Protein AF-A0A343TKE3-F1 (afdb_monomer)

Mean predicted aligned error: 9.79 Å

Organism: NCBI:txid2055893

Foldseek 3Di:
DVLVVLLVVLLVLLCLLVVCVVPVVVNVVVCVVQNNVRSVVSNVVSLVSNVVSLVVVVVVQVVCVVVVVPCPVLADDPVLVVLVVQCLCVLVVNHDRDAAAVHHSVSSVLVVLLSVLSVLLSVLVVCQVPVVCLVPPVNCVVVVVLNLVSVLVNVVSVVSNVLSSLVSVLSVVVVQCCQQAVLAPNGHCCVPVVDDDQLSCCQRRVVNSCVVPVDRDPHDPHDHPDLVVSLVVVVVSVVVSVCVSVVVVCCVVVPPDCSVVSVVVPPDPQCCDDPNVVCVVVVVVVVVVCVVVVVVSVVSSSVCSVVCVNVD

Radius of gyration: 23.06 Å; Cα contacts (8 Å, |Δi|>4): 252; chains: 1; bounding box: 54×49×68 Å

InterPro domains:
  IPR011577 Cytochrome b561, bacterial/Ni-hydrogenase [PF01292] (3-182)
  IPR016174 Di-haem cytochrome, transmembrane [SSF81342] (3-212)
  IPR051542 Hydrogenase-associated cytochrome [PTHR30485] (3-200)

Structure (mmCIF, N/CA/C/O backbone):
data_AF-A0A343TKE3-F1
#
_entry.id   AF-A0A343TKE3-F1
#
loop_
_atom_site.group_PDB
_atom_site.id
_atom_site.type_symbol
_atom_site.label_atom_id
_atom_site.label_alt_id
_atom_site.label_comp_id
_atom_site.label_asym_id
_atom_site.label_entity_id
_atom_site.label_seq_id
_atom_site.pdbx_PDB_ins_code
_atom_site.Cartn_x
_atom_site.Cartn_y
_atom_site.Cartn_z
_atom_site.occupancy
_atom_site.B_iso_or_equiv
_atom_site.auth_seq_id
_atom_site.auth_comp_id
_atom_site.auth_asym_id
_atom_site.auth_atom_id
_atom_site.pdbx_PDB_model_num
ATOM 1 N N . MET A 1 1 ? 1.874 -13.845 12.713 1.00 81.12 1 MET A N 1
ATOM 2 C CA . MET A 1 1 ? 3.169 -13.212 13.025 1.00 81.12 1 MET A CA 1
ATOM 3 C C . MET A 1 1 ? 4.160 -13.326 11.866 1.00 81.12 1 MET A C 1
ATOM 5 O O . MET A 1 1 ? 4.284 -12.352 11.141 1.00 81.12 1 MET A O 1
ATOM 9 N N . TYR A 1 2 ? 4.828 -14.471 11.645 1.00 88.25 2 TYR A N 1
ATOM 10 C CA . TYR A 1 2 ? 5.984 -14.556 10.729 1.00 88.25 2 TYR A CA 1
ATOM 11 C C . TYR A 1 2 ? 5.702 -14.071 9.305 1.00 88.25 2 TYR A C 1
ATOM 13 O O . TYR A 1 2 ? 6.429 -13.231 8.796 1.00 88.25 2 TYR A O 1
ATOM 21 N N . VAL A 1 3 ? 4.591 -14.505 8.708 1.00 92.00 3 VAL A N 1
ATOM 22 C CA . VAL A 1 3 ? 4.209 -14.105 7.343 1.00 92.00 3 VAL A CA 1
ATOM 23 C C . VAL A 1 3 ? 3.979 -12.597 7.223 1.00 92.00 3 VAL A C 1
ATOM 25 O O . VAL A 1 3 ? 4.395 -11.979 6.249 1.00 92.00 3 VAL A O 1
ATOM 28 N N . HIS A 1 4 ? 3.361 -11.978 8.230 1.00 90.12 4 HIS A N 1
ATOM 29 C CA . HIS A 1 4 ? 3.180 -10.528 8.250 1.00 90.12 4 HIS A CA 1
ATOM 30 C C . HIS A 1 4 ? 4.516 -9.795 8.436 1.00 90.12 4 HIS A C 1
ATOM 32 O O . HIS A 1 4 ? 4.741 -8.764 7.807 1.00 90.12 4 HIS A O 1
ATOM 38 N N . ALA A 1 5 ? 5.412 -10.302 9.287 1.00 90.44 5 ALA A N 1
ATOM 39 C CA . ALA A 1 5 ? 6.742 -9.718 9.454 1.00 90.44 5 ALA A CA 1
ATOM 40 C C . ALA A 1 5 ? 7.549 -9.789 8.146 1.00 90.44 5 ALA A C 1
ATOM 42 O O . ALA A 1 5 ? 8.162 -8.799 7.755 1.00 90.44 5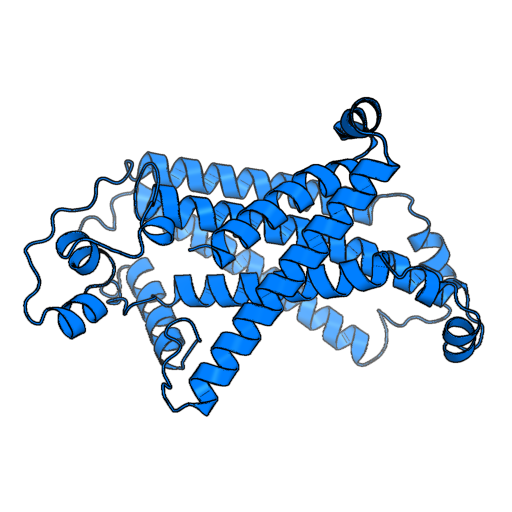 ALA A O 1
ATOM 43 N N . THR A 1 6 ? 7.472 -10.914 7.425 1.00 94.62 6 THR A N 1
ATOM 44 C CA . THR A 1 6 ? 8.034 -11.050 6.075 1.00 94.62 6 THR A CA 1
ATOM 45 C C . THR A 1 6 ? 7.422 -10.033 5.117 1.00 94.62 6 THR A C 1
ATOM 47 O O . THR A 1 6 ? 8.170 -9.361 4.419 1.00 94.62 6 THR A O 1
ATOM 50 N N . ALA A 1 7 ? 6.096 -9.850 5.130 1.00 94.69 7 ALA A N 1
ATOM 51 C CA . ALA A 1 7 ? 5.424 -8.839 4.310 1.00 94.69 7 ALA A CA 1
ATOM 52 C C . ALA A 1 7 ? 5.983 -7.432 4.570 1.00 94.69 7 ALA A C 1
ATOM 54 O O . ALA A 1 7 ? 6.391 -6.745 3.639 1.00 94.69 7 ALA A O 1
ATOM 55 N N . ALA A 1 8 ? 6.051 -7.027 5.841 1.00 93.44 8 ALA A N 1
ATOM 56 C CA . ALA A 1 8 ? 6.549 -5.714 6.240 1.00 93.44 8 ALA A CA 1
ATOM 57 C C . ALA A 1 8 ? 8.013 -5.501 5.823 1.00 93.44 8 ALA A C 1
ATOM 59 O O . ALA A 1 8 ? 8.360 -4.439 5.307 1.00 93.44 8 ALA A O 1
ATOM 60 N N . LEU A 1 9 ? 8.861 -6.521 5.991 1.00 96.12 9 LEU A N 1
ATOM 61 C CA . LEU A 1 9 ? 10.267 -6.457 5.598 1.00 96.12 9 LEU A CA 1
ATOM 62 C C . LEU A 1 9 ? 10.436 -6.389 4.073 1.00 96.12 9 LEU A C 1
ATOM 64 O O . LEU A 1 9 ? 11.226 -5.584 3.582 1.00 96.12 9 LEU A O 1
ATOM 68 N N . SER A 1 10 ? 9.669 -7.181 3.321 1.00 97.94 10 SER A N 1
ATOM 69 C CA . SER A 1 10 ? 9.638 -7.112 1.858 1.00 97.94 10 SER A CA 1
ATOM 70 C C . SER A 1 10 ? 9.217 -5.730 1.372 1.00 97.94 10 SER A C 1
ATOM 72 O O . SER A 1 10 ? 9.890 -5.160 0.521 1.00 97.94 10 SER A O 1
ATOM 74 N N . ILE A 1 11 ? 8.148 -5.162 1.939 1.00 96.94 11 ILE A N 1
ATOM 75 C CA . ILE A 1 11 ? 7.664 -3.817 1.603 1.00 96.94 11 ILE A CA 1
ATOM 76 C C . ILE A 1 11 ? 8.749 -2.771 1.875 1.00 96.94 11 ILE A C 1
ATOM 78 O O . ILE A 1 11 ? 9.026 -1.937 1.014 1.00 96.94 11 ILE A O 1
ATOM 82 N N . PHE A 1 12 ? 9.412 -2.840 3.032 1.00 96.94 12 PHE A N 1
ATOM 83 C CA . PHE A 1 12 ? 10.521 -1.945 3.356 1.00 96.94 12 PHE A CA 1
ATOM 84 C C . PHE A 1 12 ? 11.629 -2.001 2.295 1.00 96.94 12 PHE A C 1
ATOM 86 O O . PHE A 1 12 ? 12.019 -0.962 1.764 1.00 96.94 12 PHE A O 1
ATOM 93 N N . PHE A 1 13 ? 12.104 -3.199 1.939 1.00 97.88 13 PHE A N 1
ATOM 94 C CA . PHE A 1 13 ? 13.158 -3.342 0.934 1.00 97.88 13 PHE A CA 1
ATOM 95 C C . PHE A 1 13 ? 12.704 -2.941 -0.470 1.00 97.88 13 PHE A C 1
ATOM 97 O O . PHE A 1 13 ? 13.494 -2.347 -1.204 1.00 97.88 13 PHE A O 1
ATOM 104 N N . LEU A 1 14 ? 11.447 -3.198 -0.837 1.00 98.00 14 LEU A N 1
ATOM 105 C CA . LEU A 1 14 ? 10.871 -2.752 -2.106 1.00 98.00 14 LEU A CA 1
ATOM 106 C C . LEU A 1 14 ? 10.887 -1.229 -2.227 1.00 98.00 14 LEU A C 1
ATOM 108 O O . LEU A 1 14 ? 11.295 -0.728 -3.268 1.00 98.00 14 LEU A O 1
ATOM 112 N N . TYR A 1 15 ? 10.535 -0.482 -1.177 1.00 96.62 15 TYR A N 1
ATOM 113 C CA . TYR A 1 15 ? 10.638 0.982 -1.205 1.00 96.62 15 TYR A CA 1
ATOM 114 C C . TYR A 1 15 ? 12.080 1.477 -1.124 1.00 96.62 15 TYR A C 1
ATOM 116 O O . TYR A 1 15 ? 12.444 2.396 -1.860 1.00 96.62 15 TYR A O 1
ATOM 124 N N . LEU A 1 16 ? 12.915 0.849 -0.288 1.00 95.69 16 LEU A N 1
ATOM 125 C CA . LEU A 1 16 ? 14.332 1.195 -0.153 1.00 95.69 16 LEU A CA 1
ATOM 126 C C . LEU A 1 16 ? 15.078 1.085 -1.490 1.00 95.69 16 LEU A C 1
ATOM 128 O O . LEU A 1 16 ? 15.992 1.860 -1.750 1.00 95.69 16 LEU A O 1
ATOM 132 N N . THR A 1 17 ? 14.684 0.134 -2.335 1.00 96.69 17 THR A N 1
ATOM 133 C CA . THR A 1 17 ? 15.304 -0.109 -3.644 1.00 96.69 17 THR A CA 1
ATOM 134 C C . THR A 1 17 ? 14.534 0.532 -4.803 1.00 96.69 17 THR A C 1
ATOM 136 O O . THR A 1 17 ? 15.150 1.056 -5.725 1.00 96.69 17 THR A O 1
ATOM 139 N N . GLY A 1 18 ? 13.201 0.566 -4.753 1.00 94.62 18 GLY A N 1
ATOM 140 C CA . GLY A 1 18 ? 12.335 1.064 -5.826 1.00 94.62 18 GLY A CA 1
ATOM 141 C C . GLY A 1 18 ? 12.305 2.587 -5.956 1.00 94.62 18 GLY A C 1
ATOM 142 O O . GLY A 1 18 ? 12.283 3.105 -7.075 1.00 94.62 18 GLY A O 1
ATOM 143 N N . LEU A 1 19 ? 12.367 3.320 -4.835 1.00 92.06 19 LEU A N 1
ATOM 144 C CA . LEU A 1 19 ? 12.431 4.785 -4.871 1.00 92.06 19 LEU A CA 1
ATOM 145 C C . LEU A 1 19 ? 13.716 5.280 -5.566 1.00 92.06 19 LEU A C 1
ATOM 147 O O . LEU A 1 19 ? 13.591 6.116 -6.457 1.00 92.06 19 LEU A O 1
ATOM 151 N N . PRO A 1 20 ? 14.922 4.750 -5.275 1.00 92.50 20 PRO A N 1
ATOM 152 C CA . PRO A 1 20 ? 16.131 5.066 -6.043 1.00 92.50 20 PRO A CA 1
ATOM 153 C C . PRO A 1 20 ? 16.070 4.699 -7.520 1.00 92.50 20 PRO A C 1
ATOM 155 O O . PRO A 1 20 ? 16.586 5.446 -8.345 1.00 92.50 20 PRO A O 1
ATOM 158 N N . LEU A 1 21 ? 15.452 3.562 -7.865 1.00 91.19 21 LEU A N 1
ATOM 159 C CA . LEU A 1 21 ? 15.294 3.139 -9.262 1.00 91.19 21 LEU A CA 1
ATOM 160 C C . LEU A 1 21 ? 14.424 4.113 -10.064 1.00 91.19 21 LEU A C 1
ATOM 162 O O . LEU A 1 21 ? 14.688 4.327 -11.243 1.00 91.19 21 LEU A O 1
ATOM 166 N N . THR A 1 22 ? 13.424 4.717 -9.420 1.00 87.44 22 THR A N 1
ATOM 167 C CA . THR A 1 22 ? 12.521 5.689 -10.051 1.00 87.44 22 THR A CA 1
ATOM 168 C C . THR A 1 22 ? 13.096 7.106 -10.028 1.00 87.44 22 THR A C 1
ATOM 170 O O . THR A 1 22 ? 13.131 7.783 -11.050 1.00 87.44 22 THR A O 1
ATOM 173 N N . PHE A 1 23 ? 13.555 7.563 -8.863 1.00 87.50 23 PHE A N 1
ATOM 174 C CA . PHE A 1 23 ? 14.005 8.932 -8.605 1.00 87.50 23 PHE A CA 1
ATOM 175 C C . PHE A 1 23 ? 15.530 8.987 -8.490 1.00 87.50 23 PHE A C 1
ATOM 177 O O . PHE A 1 23 ? 16.084 9.498 -7.512 1.00 87.50 23 PHE A O 1
ATOM 184 N N . SER A 1 24 ? 16.219 8.418 -9.479 1.00 89.38 24 SER A N 1
ATOM 185 C CA . SER A 1 24 ? 17.678 8.249 -9.476 1.00 89.38 24 SER A CA 1
ATOM 186 C C . SER A 1 24 ? 18.440 9.571 -9.379 1.00 89.38 24 SER A C 1
ATOM 188 O O . SER A 1 24 ? 19.505 9.612 -8.769 1.00 89.38 24 SER A O 1
ATOM 190 N N . GLU A 1 25 ? 17.876 10.666 -9.887 1.00 87.94 25 GLU A N 1
ATOM 191 C CA . GLU A 1 25 ? 18.460 12.007 -9.768 1.00 87.94 25 GLU A CA 1
ATOM 192 C C . GLU A 1 25 ? 18.607 12.465 -8.309 1.00 87.94 25 GLU A C 1
ATOM 194 O O . GLU A 1 25 ? 19.562 13.157 -7.965 1.00 87.94 25 GLU A O 1
ATOM 199 N N . HIS A 1 26 ? 17.686 12.057 -7.431 1.00 89.19 26 HIS A N 1
ATOM 200 C CA . HIS A 1 26 ? 17.670 12.469 -6.023 1.00 89.19 26 HIS A CA 1
ATOM 201 C C . HIS A 1 26 ? 18.187 11.377 -5.081 1.00 89.19 26 HIS A C 1
ATOM 203 O O . HIS A 1 26 ? 18.793 11.664 -4.050 1.00 89.19 26 HIS A O 1
ATOM 209 N N . LEU A 1 27 ? 17.941 10.112 -5.422 1.00 91.38 27 LEU A N 1
ATOM 210 C CA . LEU A 1 27 ? 18.181 8.955 -4.558 1.00 91.38 27 LEU A CA 1
ATOM 211 C C . LEU A 1 27 ? 19.228 7.980 -5.123 1.00 91.38 27 LEU A C 1
ATOM 213 O O . LEU A 1 27 ? 19.533 6.968 -4.493 1.00 91.38 27 LEU A O 1
ATOM 217 N N . GLY A 1 28 ? 19.828 8.286 -6.276 1.00 89.69 28 GLY A N 1
ATOM 218 C CA . GLY A 1 28 ? 20.814 7.433 -6.947 1.00 89.69 28 GLY A CA 1
ATOM 219 C C . GLY A 1 28 ? 22.140 7.276 -6.203 1.00 89.69 28 GLY A C 1
ATOM 220 O O . GLY A 1 28 ? 22.925 6.393 -6.544 1.00 89.69 28 GLY A O 1
ATOM 221 N N . TRP A 1 29 ? 22.380 8.054 -5.142 1.00 91.69 29 TRP A N 1
ATOM 222 C CA . TRP A 1 29 ? 23.527 7.862 -4.245 1.00 91.69 29 TRP A CA 1
ATOM 223 C C . TRP A 1 29 ? 23.573 6.443 -3.652 1.00 91.69 29 TRP A C 1
ATOM 225 O O . TRP A 1 29 ? 24.656 5.913 -3.405 1.00 91.69 29 TRP A O 1
ATOM 235 N N . LEU A 1 30 ? 22.420 5.777 -3.506 1.00 90.12 30 LEU A N 1
ATOM 236 C CA . LEU A 1 30 ? 22.354 4.379 -3.073 1.00 90.12 30 LEU A CA 1
ATOM 237 C C . LEU A 1 30 ? 23.040 3.419 -4.055 1.00 90.12 30 LEU A C 1
ATOM 239 O O . LEU A 1 30 ? 23.603 2.412 -3.625 1.00 90.12 30 LEU A O 1
ATOM 243 N N . PHE A 1 31 ? 23.081 3.738 -5.353 1.00 94.69 31 PHE A N 1
ATOM 244 C CA . PHE A 1 31 ? 23.800 2.931 -6.341 1.00 94.69 31 PHE A CA 1
ATOM 245 C C . PHE A 1 31 ? 25.316 3.003 -6.163 1.00 94.69 31 PHE A C 1
ATOM 247 O O . PHE A 1 31 ? 25.994 2.028 -6.472 1.00 94.69 31 PHE A O 1
ATOM 254 N N . ALA A 1 32 ? 25.847 4.113 -5.644 1.00 92.88 32 ALA A N 1
ATOM 255 C CA . ALA A 1 32 ? 27.276 4.246 -5.366 1.00 92.88 32 ALA A CA 1
ATOM 256 C C . ALA A 1 32 ? 27.712 3.403 -4.155 1.00 92.88 32 ALA A C 1
ATOM 258 O O . ALA A 1 32 ? 28.845 2.934 -4.114 1.00 92.88 32 ALA A O 1
ATOM 259 N N . ILE A 1 33 ? 26.812 3.187 -3.189 1.00 94.19 33 ILE A N 1
ATOM 260 C CA . ILE A 1 33 ? 27.095 2.407 -1.974 1.00 94.19 33 ILE A CA 1
ATOM 261 C C . ILE A 1 33 ? 26.883 0.915 -2.216 1.00 94.19 33 ILE A C 1
ATOM 263 O O . ILE A 1 33 ? 27.724 0.097 -1.854 1.00 94.19 33 ILE A O 1
ATOM 267 N N . PHE A 1 34 ? 25.746 0.555 -2.811 1.00 94.06 34 PHE A N 1
ATOM 268 C CA . PHE A 1 34 ? 25.326 -0.840 -2.923 1.00 94.06 34 PHE A CA 1
ATOM 269 C C . PHE A 1 34 ? 25.578 -1.435 -4.308 1.00 94.06 34 PHE A C 1
ATOM 271 O O . PHE A 1 34 ? 25.629 -2.653 -4.430 1.00 94.06 34 PHE A O 1
ATOM 278 N N . GLY A 1 35 ? 25.773 -0.614 -5.342 1.00 95.06 35 GLY A N 1
ATOM 279 C CA . GLY A 1 35 ? 25.843 -1.045 -6.737 1.00 95.06 35 GLY A CA 1
ATOM 280 C C . GLY A 1 35 ? 24.453 -1.185 -7.361 1.00 95.06 35 GLY A C 1
ATOM 281 O O . GLY A 1 35 ? 23.569 -1.831 -6.800 1.00 95.06 35 GLY A O 1
ATOM 282 N N . TYR A 1 36 ? 24.258 -0.618 -8.557 1.00 93.81 36 TYR A N 1
ATOM 283 C CA . TYR A 1 36 ? 22.970 -0.653 -9.267 1.00 93.81 36 TYR A CA 1
ATOM 284 C C . TYR A 1 36 ? 22.411 -2.079 -9.414 1.00 93.81 36 TYR A C 1
ATOM 286 O O . TYR A 1 36 ? 21.255 -2.330 -9.082 1.00 93.81 36 TYR A O 1
ATOM 294 N N . GLY A 1 37 ? 23.251 -3.035 -9.834 1.00 93.81 37 GLY A N 1
ATOM 295 C CA . GLY A 1 37 ? 22.842 -4.433 -10.002 1.00 93.81 37 GLY A CA 1
ATOM 296 C C . GLY A 1 37 ? 22.352 -5.087 -8.707 1.00 93.81 37 GLY A C 1
ATOM 297 O O . GLY A 1 37 ? 21.358 -5.809 -8.730 1.00 93.81 37 GLY A O 1
ATOM 298 N N . ASN A 1 38 ? 22.982 -4.783 -7.568 1.00 94.88 38 ASN A N 1
ATOM 299 C CA . ASN A 1 38 ? 22.560 -5.309 -6.268 1.00 94.88 38 ASN A CA 1
ATOM 300 C C . ASN A 1 38 ? 21.246 -4.677 -5.798 1.00 94.88 38 ASN A C 1
ATOM 302 O O . ASN A 1 38 ? 20.416 -5.374 -5.224 1.00 94.88 38 ASN A O 1
ATOM 306 N N . VAL A 1 39 ? 21.030 -3.383 -6.066 1.00 95.31 39 VAL A N 1
ATOM 307 C CA . VAL A 1 39 ? 19.757 -2.709 -5.759 1.00 95.31 39 VAL A CA 1
ATOM 308 C C . VAL A 1 39 ? 18.612 -3.330 -6.558 1.00 95.31 39 VAL A C 1
ATOM 310 O O . VAL A 1 39 ? 17.576 -3.656 -5.981 1.00 95.31 39 VAL A O 1
ATOM 313 N N . VAL A 1 40 ? 18.813 -3.569 -7.859 1.00 94.81 40 VAL A N 1
ATOM 314 C CA . VAL A 1 40 ? 17.831 -4.260 -8.712 1.00 94.81 40 VAL A CA 1
ATOM 315 C C . VAL A 1 40 ? 17.577 -5.685 -8.217 1.00 94.81 40 VAL A C 1
ATOM 317 O O . VAL A 1 40 ? 16.426 -6.090 -8.066 1.00 94.81 40 VAL A O 1
ATOM 320 N N . LEU A 1 41 ? 18.636 -6.442 -7.921 1.00 94.56 41 LEU A N 1
ATOM 321 C CA . LEU A 1 41 ? 18.521 -7.812 -7.422 1.00 94.56 41 LEU A CA 1
ATOM 322 C C . LEU A 1 41 ? 17.752 -7.870 -6.094 1.00 94.56 41 LEU A C 1
ATOM 324 O O . LEU A 1 41 ? 16.865 -8.706 -5.934 1.00 94.56 41 LEU A O 1
ATOM 328 N N . LEU A 1 42 ? 18.048 -6.965 -5.160 1.00 96.88 42 LEU A N 1
ATOM 329 C CA . LEU A 1 42 ? 17.357 -6.892 -3.876 1.00 96.88 42 LEU A CA 1
ATOM 330 C C . LEU A 1 42 ? 15.880 -6.509 -4.043 1.00 96.88 42 LEU A C 1
ATOM 332 O O . LEU A 1 42 ? 15.034 -7.089 -3.363 1.00 96.88 42 LEU A O 1
ATOM 336 N N . HIS A 1 43 ? 15.558 -5.605 -4.976 1.00 96.75 43 HIS A N 1
ATOM 337 C CA . HIS A 1 43 ? 14.173 -5.270 -5.320 1.00 96.75 43 HIS A CA 1
ATOM 338 C C . HIS A 1 43 ? 13.402 -6.508 -5.799 1.00 96.75 43 HIS A C 1
ATOM 340 O O . HIS A 1 43 ? 12.308 -6.794 -5.314 1.00 96.75 43 HIS A O 1
ATOM 346 N N . ILE A 1 44 ? 14.009 -7.293 -6.696 1.00 96.06 44 ILE A N 1
ATOM 347 C CA . ILE A 1 44 ? 13.426 -8.533 -7.222 1.00 96.06 44 ILE A CA 1
ATOM 348 C C . ILE A 1 44 ? 13.232 -9.565 -6.107 1.00 96.06 44 ILE A C 1
ATOM 350 O O . ILE A 1 44 ? 12.143 -10.120 -5.982 1.00 96.06 44 ILE A O 1
ATOM 354 N N . ILE A 1 45 ? 14.247 -9.810 -5.268 1.00 96.81 45 ILE A N 1
ATOM 355 C CA . ILE A 1 45 ? 14.144 -10.764 -4.150 1.00 96.81 45 ILE A CA 1
ATOM 356 C C . ILE A 1 45 ? 13.018 -10.356 -3.194 1.00 96.81 45 ILE A C 1
ATOM 358 O O . ILE A 1 45 ? 12.199 -11.194 -2.810 1.00 96.81 45 ILE A O 1
ATOM 362 N N . ALA A 1 46 ? 12.943 -9.072 -2.834 1.00 98.12 46 ALA A N 1
ATOM 363 C CA . ALA A 1 46 ? 11.892 -8.554 -1.966 1.00 98.12 46 ALA A CA 1
ATOM 364 C C . ALA A 1 46 ? 10.498 -8.696 -2.605 1.00 98.12 46 ALA A C 1
ATOM 366 O O . ALA A 1 46 ? 9.551 -9.081 -1.915 1.00 98.12 46 ALA A O 1
ATOM 367 N N . GLY A 1 47 ? 10.389 -8.472 -3.919 1.00 97.56 47 GLY A N 1
ATOM 368 C CA . GLY A 1 47 ? 9.169 -8.672 -4.703 1.00 97.56 47 GLY A CA 1
ATOM 369 C C . GLY A 1 47 ? 8.719 -10.131 -4.744 1.00 97.56 47 GLY A C 1
ATOM 370 O O . GLY A 1 47 ? 7.562 -10.422 -4.449 1.00 97.56 47 GLY A O 1
ATOM 371 N N . VAL A 1 48 ? 9.633 -11.067 -5.011 1.00 97.06 48 VAL A N 1
ATOM 372 C CA . VAL A 1 48 ? 9.348 -12.512 -4.967 1.00 97.06 48 VAL A CA 1
ATOM 373 C C . VAL A 1 48 ? 8.872 -12.924 -3.575 1.00 97.06 48 VAL A C 1
ATOM 375 O O . VAL A 1 48 ? 7.863 -13.615 -3.452 1.00 97.06 48 VAL A O 1
ATOM 378 N N . ALA A 1 49 ? 9.543 -12.462 -2.518 1.00 97.69 49 ALA A N 1
ATOM 379 C CA . ALA A 1 49 ? 9.123 -12.738 -1.148 1.00 97.69 49 ALA A CA 1
ATOM 380 C C . ALA A 1 49 ? 7.711 -12.197 -0.850 1.00 97.69 49 ALA A C 1
ATOM 382 O O . ALA A 1 49 ? 6.907 -12.900 -0.236 1.00 97.69 49 ALA A O 1
ATOM 383 N N . LEU A 1 50 ? 7.371 -10.993 -1.329 1.00 97.06 50 LEU A N 1
ATOM 384 C CA . LEU A 1 50 ? 6.034 -10.414 -1.159 1.00 97.06 50 LEU A CA 1
ATOM 385 C C . LEU A 1 50 ? 4.958 -11.187 -1.939 1.00 97.06 50 LEU A C 1
ATOM 387 O O . LEU A 1 50 ? 3.868 -11.421 -1.416 1.00 97.06 50 LEU A O 1
ATOM 391 N N . ILE A 1 51 ? 5.273 -11.652 -3.150 1.00 96.25 51 ILE A N 1
ATOM 392 C CA . ILE A 1 51 ? 4.384 -12.513 -3.943 1.00 96.25 51 ILE A CA 1
ATOM 393 C C . ILE A 1 51 ? 4.126 -13.833 -3.208 1.00 96.25 51 ILE A C 1
ATOM 395 O O . ILE A 1 51 ? 2.976 -14.255 -3.092 1.00 96.25 51 ILE A O 1
ATOM 399 N N . LEU A 1 52 ? 5.163 -14.466 -2.650 1.00 95.88 52 LEU A N 1
ATOM 400 C CA . LEU A 1 52 ? 5.020 -15.702 -1.872 1.00 95.88 52 LEU A CA 1
ATOM 401 C C . LEU A 1 52 ? 4.166 -15.502 -0.612 1.00 95.88 52 LEU A C 1
ATOM 403 O O . LEU A 1 52 ? 3.367 -16.374 -0.269 1.00 95.88 52 LEU A O 1
ATOM 407 N N . VAL A 1 53 ? 4.274 -14.346 0.048 1.00 95.44 53 VAL A N 1
ATOM 408 C CA . VAL A 1 53 ? 3.368 -13.957 1.139 1.00 95.44 53 VAL A CA 1
ATOM 409 C C . VAL A 1 53 ? 1.917 -13.874 0.649 1.00 95.44 53 VAL A C 1
ATOM 411 O O . VAL A 1 53 ? 1.017 -14.400 1.307 1.00 95.44 53 VAL A O 1
ATOM 414 N N . GLY A 1 54 ? 1.676 -13.260 -0.512 1.00 91.69 54 GLY A N 1
ATOM 415 C CA . GLY A 1 54 ? 0.351 -13.213 -1.137 1.00 91.69 54 GLY A CA 1
ATOM 416 C C . GLY A 1 54 ? -0.207 -14.609 -1.428 1.00 91.69 54 GLY A C 1
ATOM 417 O O . GLY A 1 54 ? -1.333 -14.919 -1.035 1.00 91.69 54 GLY A O 1
ATOM 418 N N . VAL A 1 55 ? 0.603 -15.487 -2.028 1.00 92.19 55 VAL A N 1
ATOM 419 C CA . VAL A 1 55 ? 0.249 -16.894 -2.296 1.00 92.19 55 VAL A CA 1
ATOM 420 C C . VAL A 1 55 ? -0.085 -17.638 -1.005 1.00 92.19 55 VAL A C 1
ATOM 422 O O . VAL A 1 55 ? -1.071 -18.378 -0.969 1.00 92.19 55 VAL A O 1
ATOM 425 N N . TYR A 1 56 ? 0.686 -17.426 0.066 1.00 93.31 56 TYR A N 1
ATOM 426 C CA . TYR A 1 56 ? 0.390 -18.001 1.375 1.00 93.31 56 TYR A CA 1
ATOM 427 C C . TYR A 1 56 ? -0.993 -17.572 1.868 1.00 93.31 56 TYR A C 1
ATOM 429 O O . TYR A 1 56 ? -1.784 -18.430 2.256 1.00 93.31 56 TYR A O 1
ATOM 437 N N . TYR A 1 57 ? -1.309 -16.272 1.838 1.00 88.62 57 TYR A N 1
ATOM 438 C CA . TYR A 1 57 ? -2.606 -15.791 2.308 1.00 88.62 57 TYR A CA 1
ATOM 439 C C . TYR A 1 57 ? -3.743 -16.334 1.448 1.00 88.62 57 TYR A C 1
ATOM 441 O O . TYR A 1 57 ? -4.686 -16.885 2.002 1.00 88.62 57 TYR A O 1
ATOM 449 N N . VAL A 1 58 ? -3.641 -16.282 0.118 1.00 87.06 58 VAL A N 1
ATOM 450 C CA . VAL A 1 58 ? -4.663 -16.858 -0.774 1.00 87.06 58 VAL A CA 1
ATOM 451 C C . VAL A 1 58 ? -4.882 -18.341 -0.466 1.00 87.06 58 VAL A C 1
ATOM 453 O O . VAL A 1 58 ? -6.020 -18.766 -0.278 1.00 87.06 58 VAL A O 1
ATOM 456 N N . SER A 1 59 ? -3.807 -19.115 -0.314 1.00 88.25 59 SER A N 1
ATOM 457 C CA . SER A 1 59 ? -3.884 -20.540 0.029 1.00 88.25 59 SER A CA 1
ATOM 458 C C . SER A 1 59 ? -4.513 -20.770 1.405 1.00 88.25 59 SER A C 1
ATOM 460 O O . SER A 1 59 ? -5.370 -21.637 1.555 1.00 88.25 59 SER A O 1
ATOM 462 N N . TYR A 1 60 ? -4.139 -19.972 2.409 1.00 85.88 60 TYR A N 1
ATOM 463 C CA . TYR A 1 60 ? -4.712 -20.028 3.754 1.00 85.88 60 TYR A CA 1
ATOM 464 C C . TYR A 1 60 ? -6.223 -19.768 3.735 1.00 85.88 60 TYR A C 1
ATOM 466 O O . TYR A 1 60 ? -6.988 -20.501 4.365 1.00 85.88 60 TYR A O 1
ATOM 474 N N . LEU A 1 61 ? -6.662 -18.760 2.977 1.00 82.81 61 LEU A N 1
ATOM 475 C CA . LEU A 1 61 ? -8.076 -18.427 2.821 1.00 82.81 61 LEU A CA 1
ATOM 476 C C . LEU A 1 61 ? -8.836 -19.547 2.100 1.00 82.81 61 LEU A C 1
ATOM 478 O O . LEU A 1 61 ? -9.872 -19.990 2.594 1.00 82.81 61 LEU A O 1
ATOM 482 N N . LEU A 1 62 ? -8.301 -20.053 0.984 1.00 83.38 62 LEU A N 1
ATOM 483 C CA . LEU A 1 62 ? -8.905 -21.148 0.221 1.00 83.38 62 LEU A CA 1
ATOM 484 C C . LEU A 1 62 ? -9.057 -22.413 1.071 1.00 83.38 62 LEU A C 1
ATOM 486 O O . LEU A 1 62 ? -10.144 -22.978 1.138 1.00 83.38 62 LEU A O 1
ATOM 490 N N . LEU A 1 63 ? -8.007 -22.828 1.783 1.00 84.25 63 LEU A N 1
ATOM 491 C CA . LEU A 1 63 ? -8.061 -23.989 2.676 1.00 84.25 63 LEU A CA 1
ATOM 492 C C . LEU A 1 63 ? -9.034 -23.774 3.843 1.00 84.25 63 LEU A C 1
ATOM 494 O O . LEU A 1 63 ? -9.721 -24.710 4.255 1.00 84.25 63 LEU A O 1
ATOM 498 N N . GLY A 1 64 ? -9.135 -22.549 4.365 1.00 82.19 64 GLY A N 1
ATOM 499 C CA . GLY A 1 64 ? -10.119 -22.185 5.386 1.00 82.19 64 GLY A CA 1
ATOM 500 C C . GLY A 1 64 ? -11.561 -22.367 4.905 1.00 82.19 64 GLY A C 1
ATOM 501 O O . GLY A 1 64 ? -12.378 -22.941 5.626 1.00 82.19 64 GLY A O 1
ATOM 502 N N . VAL A 1 65 ? -11.856 -21.946 3.671 1.00 80.44 65 VAL A N 1
ATOM 503 C CA . VAL A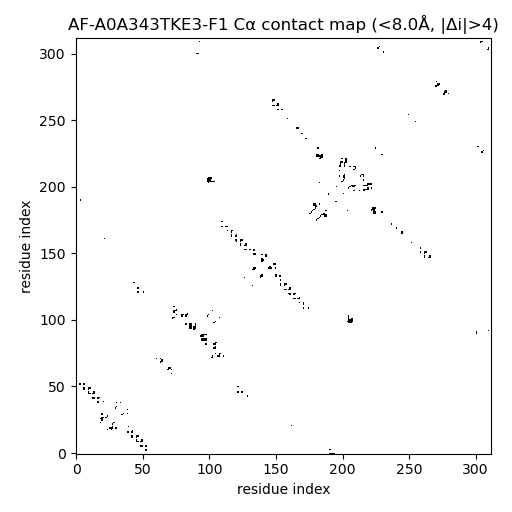 1 65 ? -13.167 -22.153 3.036 1.00 80.44 65 VAL A CA 1
ATOM 504 C C . VAL A 1 65 ? -13.419 -23.640 2.775 1.00 80.44 65 VAL A C 1
ATOM 506 O O . VAL A 1 65 ? -14.454 -24.160 3.186 1.00 80.44 65 VAL A O 1
ATOM 509 N N . LEU A 1 66 ? -12.465 -24.344 2.158 1.00 82.94 66 LEU A N 1
ATOM 510 C CA . LEU A 1 66 ? -12.596 -25.765 1.806 1.00 82.94 66 LEU A CA 1
ATOM 511 C C . LEU A 1 66 ? -12.755 -26.677 3.031 1.00 82.94 66 LEU A C 1
ATOM 513 O O . LEU A 1 66 ? -13.441 -27.690 2.959 1.00 82.94 66 LEU A O 1
ATOM 517 N N . SER A 1 67 ? -12.151 -26.318 4.165 1.00 82.69 67 SER A N 1
ATOM 518 C CA . SER A 1 67 ? -12.263 -27.073 5.421 1.00 82.69 67 SER A CA 1
ATOM 519 C C . SER A 1 67 ? -13.544 -26.789 6.215 1.00 82.69 67 SER A C 1
ATOM 521 O O . SER A 1 67 ? -13.693 -27.291 7.329 1.00 82.69 67 SER A O 1
ATOM 523 N N . GLY A 1 68 ? -14.462 -25.967 5.692 1.00 73.88 68 GLY A N 1
ATOM 524 C CA . GLY A 1 68 ? -15.716 -25.629 6.369 1.00 73.88 68 GLY A CA 1
ATOM 525 C C . GLY A 1 68 ? -15.540 -24.748 7.610 1.00 73.88 68 GLY A C 1
ATOM 526 O O . GLY A 1 68 ? -16.508 -24.489 8.319 1.00 73.88 68 GLY A O 1
ATOM 527 N N . ARG A 1 69 ? -14.335 -24.219 7.867 1.00 65.12 69 ARG A N 1
ATOM 528 C CA . ARG A 1 69 ? -14.054 -23.258 8.952 1.00 65.12 69 ARG A CA 1
ATOM 529 C C . ARG A 1 69 ? -14.492 -21.836 8.575 1.00 65.12 69 ARG A C 1
ATOM 531 O O . ARG A 1 69 ? -13.844 -20.859 8.945 1.00 65.12 69 ARG A O 1
ATOM 538 N N . ALA A 1 70 ? -15.563 -21.736 7.787 1.00 51.97 70 ALA A N 1
ATOM 539 C CA . ALA A 1 70 ? -15.982 -20.543 7.076 1.00 51.97 70 ALA A CA 1
ATOM 540 C C . ALA A 1 70 ? -16.253 -19.384 8.042 1.00 51.97 70 ALA A C 1
ATOM 542 O O . ALA A 1 70 ? -17.162 -19.407 8.868 1.00 51.97 70 ALA A O 1
ATOM 543 N N . GLY A 1 71 ? -15.412 -18.369 7.909 1.00 61.09 71 GLY A N 1
ATOM 544 C CA . GLY A 1 71 ? -15.435 -17.152 8.694 1.00 61.09 71 GLY A CA 1
ATOM 545 C C . GLY A 1 71 ? -14.061 -16.521 8.621 1.00 61.09 71 GLY A C 1
ATOM 546 O O . GLY A 1 71 ? -13.357 -16.489 9.623 1.00 61.09 71 GLY A O 1
ATOM 547 N N . ILE A 1 72 ? -13.645 -16.075 7.430 1.00 69.06 72 ILE A N 1
ATOM 548 C CA . ILE A 1 72 ? -12.490 -15.184 7.310 1.00 69.06 72 ILE A CA 1
ATOM 549 C C . ILE A 1 72 ? -13.005 -13.818 7.752 1.00 69.06 72 ILE A C 1
ATOM 551 O O . ILE A 1 72 ? -13.685 -13.157 6.966 1.00 69.06 72 ILE A O 1
ATOM 555 N N . PRO A 1 73 ? -12.725 -13.364 8.985 1.00 73.56 73 PRO A N 1
ATOM 556 C CA . PRO A 1 73 ? -13.428 -12.210 9.531 1.00 73.56 73 PRO A CA 1
ATOM 557 C C . PRO A 1 73 ? -13.043 -10.911 8.811 1.00 73.56 73 PRO A C 1
ATOM 559 O O . PRO A 1 73 ? -13.702 -9.901 9.001 1.00 73.56 73 PRO A O 1
ATOM 562 N N . ALA A 1 74 ? -11.974 -10.938 8.008 1.00 76.62 74 ALA A N 1
ATOM 563 C CA . ALA A 1 74 ? -11.489 -9.813 7.219 1.00 76.62 74 ALA A CA 1
ATOM 564 C C . ALA A 1 74 ? -12.175 -9.664 5.846 1.00 76.62 74 ALA A C 1
ATOM 566 O O . ALA A 1 74 ? -12.009 -8.623 5.217 1.00 76.62 74 ALA A O 1
ATOM 567 N N . LEU A 1 75 ? -12.922 -10.668 5.359 1.00 80.69 75 LEU A N 1
ATOM 568 C CA . LEU A 1 75 ? -13.627 -10.535 4.081 1.00 80.69 75 LEU A CA 1
ATOM 569 C C . LEU A 1 75 ? -14.858 -9.626 4.233 1.00 80.69 75 LEU A C 1
ATOM 571 O O . LEU A 1 75 ? -15.589 -9.763 5.221 1.00 80.69 75 LEU A O 1
ATOM 575 N N . PRO A 1 76 ? -15.105 -8.725 3.264 1.00 79.12 76 PRO A N 1
ATOM 576 C CA . PRO A 1 76 ? -16.263 -7.849 3.297 1.00 79.12 76 PRO A CA 1
ATOM 577 C C . PRO A 1 76 ? -17.568 -8.638 3.116 1.00 79.12 76 PRO A C 1
ATOM 579 O O . PRO A 1 76 ? -17.656 -9.564 2.308 1.00 79.12 76 PRO A O 1
ATOM 582 N N . THR A 1 77 ? -18.601 -8.242 3.851 1.00 83.94 77 THR A N 1
ATOM 583 C CA . THR A 1 77 ? -19.968 -8.765 3.797 1.00 83.94 77 THR A CA 1
ATOM 584 C C . THR A 1 77 ? -20.962 -7.625 3.551 1.00 83.94 77 THR A C 1
ATOM 586 O O . THR A 1 77 ? -20.632 -6.441 3.641 1.00 83.94 77 THR A O 1
ATOM 589 N N . LEU A 1 78 ? -22.225 -7.959 3.269 1.00 84.69 78 LEU A N 1
ATOM 590 C CA . LEU A 1 78 ? -23.289 -6.951 3.146 1.00 84.69 78 LEU A CA 1
ATOM 591 C C . LEU A 1 78 ? -23.541 -6.180 4.456 1.00 84.69 78 LEU A C 1
ATOM 593 O O . LEU A 1 78 ? -24.103 -5.083 4.427 1.00 84.69 78 LEU A O 1
ATOM 597 N N . GLU A 1 79 ? -23.135 -6.730 5.603 1.00 84.50 79 GLU A N 1
ATOM 598 C CA . GLU A 1 79 ? -23.229 -6.048 6.897 1.00 84.50 79 GLU A CA 1
ATOM 599 C C . GLU A 1 79 ? -22.240 -4.884 6.986 1.00 84.50 79 GLU A C 1
ATOM 601 O O . GLU A 1 79 ? -22.595 -3.838 7.526 1.00 84.50 79 GLU A O 1
ATOM 606 N N . ASP A 1 80 ? -21.068 -4.996 6.355 1.00 87.44 80 ASP A N 1
ATOM 607 C CA . ASP A 1 80 ? -20.064 -3.927 6.336 1.00 87.44 80 ASP A CA 1
ATOM 608 C C . ASP A 1 80 ? -20.568 -2.678 5.606 1.00 87.44 80 ASP A C 1
ATOM 610 O O . ASP A 1 80 ? -20.261 -1.557 6.003 1.00 87.44 80 ASP A O 1
ATOM 614 N N . ALA A 1 81 ? -21.413 -2.842 4.581 1.00 87.19 81 ALA A N 1
ATOM 615 C CA . ALA A 1 81 ? -22.061 -1.711 3.918 1.00 87.19 81 ALA A CA 1
ATOM 616 C C . ALA A 1 81 ? -23.027 -0.976 4.864 1.00 87.19 81 ALA A C 1
ATOM 618 O O . ALA A 1 81 ? -23.090 0.257 4.873 1.00 87.19 81 ALA A O 1
ATOM 619 N N . ARG A 1 82 ? -23.763 -1.718 5.702 1.00 89.25 82 ARG A N 1
ATOM 620 C CA . ARG A 1 82 ? -24.644 -1.131 6.726 1.00 89.25 82 ARG A CA 1
ATOM 621 C C . ARG A 1 82 ? -23.826 -0.441 7.813 1.00 89.25 82 ARG A C 1
ATOM 623 O O . ARG A 1 82 ? -24.173 0.672 8.209 1.00 89.25 82 ARG A O 1
ATOM 630 N N . GLU A 1 83 ? -22.731 -1.066 8.242 1.00 89.25 83 GLU A N 1
ATOM 631 C CA . GLU A 1 83 ? -21.789 -0.504 9.207 1.00 89.25 83 GLU A CA 1
ATOM 632 C C . GLU A 1 83 ? -21.164 0.796 8.678 1.00 89.25 83 GLU A C 1
ATOM 634 O O . GLU A 1 83 ? -21.150 1.794 9.394 1.00 89.25 83 GLU A O 1
ATOM 639 N N . ALA A 1 84 ? -20.755 0.840 7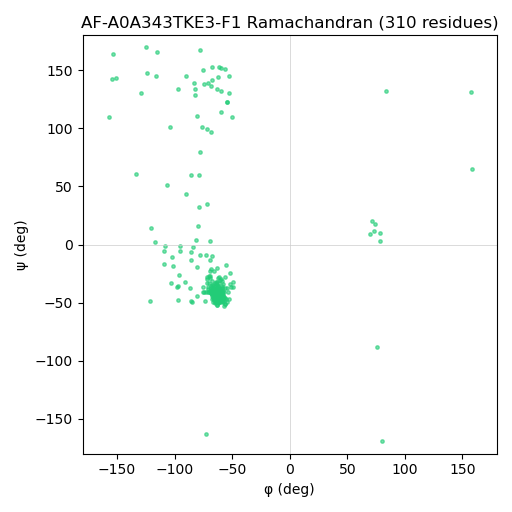.406 1.00 88.06 84 ALA A N 1
ATOM 640 C CA . ALA A 1 84 ? -20.214 2.032 6.754 1.00 88.06 84 ALA A CA 1
ATOM 641 C C . ALA A 1 84 ? -21.236 3.180 6.700 1.00 88.06 84 ALA A C 1
ATOM 643 O O . ALA A 1 84 ? -20.918 4.321 7.047 1.00 88.06 84 ALA A O 1
ATOM 644 N N . VAL A 1 85 ? -22.493 2.891 6.340 1.00 89.06 85 VAL A N 1
ATOM 645 C CA . VAL A 1 85 ? -23.579 3.889 6.350 1.00 89.06 85 VAL A CA 1
ATOM 646 C C . VAL A 1 85 ? -23.847 4.398 7.768 1.00 89.06 85 VAL A C 1
ATOM 648 O O . VAL A 1 85 ? -24.004 5.605 7.974 1.00 89.06 85 VAL A O 1
ATOM 651 N N . GLN A 1 86 ? -23.889 3.509 8.763 1.00 89.56 86 GLN A N 1
ATOM 652 C CA . GLN A 1 86 ? -24.049 3.900 10.163 1.00 89.56 86 GLN A CA 1
ATOM 653 C C . GLN A 1 86 ? -22.866 4.739 10.648 1.00 89.56 86 GLN A C 1
ATOM 655 O O . GLN A 1 86 ? -23.074 5.750 11.316 1.00 89.56 86 GLN A O 1
ATOM 660 N N . TYR A 1 87 ? -21.642 4.369 10.277 1.00 86.50 87 TYR A N 1
ATOM 661 C CA . TYR A 1 87 ? -20.440 5.127 10.589 1.00 86.50 87 TYR A CA 1
ATOM 662 C C . TYR A 1 87 ? -20.498 6.530 9.975 1.00 86.50 87 TYR A C 1
ATOM 664 O O . TYR A 1 87 ? -20.208 7.508 10.659 1.00 86.50 87 TYR A O 1
ATOM 672 N N . GLY A 1 88 ? -20.971 6.660 8.732 1.00 84.19 88 GLY A N 1
ATOM 673 C CA . GLY A 1 88 ? -21.239 7.953 8.097 1.00 84.19 88 GLY A CA 1
ATOM 674 C C . GLY A 1 88 ? -22.272 8.788 8.862 1.00 84.19 88 GLY A C 1
ATOM 675 O O . GLY A 1 88 ? -22.050 9.972 9.113 1.00 84.19 88 GLY A O 1
ATOM 676 N N . LYS A 1 89 ? -23.374 8.178 9.320 1.00 84.69 89 LYS A N 1
ATOM 677 C CA . LYS A 1 89 ? -24.364 8.853 10.183 1.00 84.69 89 LYS A CA 1
ATOM 678 C C . LYS A 1 89 ? -23.769 9.262 11.532 1.00 84.69 89 LYS A C 1
ATOM 680 O O . LYS A 1 89 ? -24.077 10.353 12.002 1.00 84.69 89 LYS A O 1
ATOM 685 N N . TYR A 1 90 ? -22.910 8.435 12.125 1.00 83.31 90 TYR A N 1
ATOM 686 C CA . TYR A 1 90 ? -22.186 8.746 13.359 1.00 83.31 90 TYR A CA 1
ATOM 687 C C . TYR A 1 90 ? -21.256 9.947 13.176 1.00 83.31 90 TYR A C 1
ATOM 689 O O . TYR A 1 90 ? -21.336 10.902 13.945 1.00 83.31 90 TYR A O 1
ATOM 697 N N . LEU A 1 91 ? -20.469 9.979 12.097 1.00 77.31 91 LEU A N 1
ATOM 698 C CA . LEU A 1 91 ? -19.699 11.167 11.721 1.00 77.31 91 LEU A CA 1
ATOM 699 C C . LEU A 1 91 ? -20.614 12.374 11.453 1.00 77.31 91 LEU A C 1
ATOM 701 O O . LEU A 1 91 ? -20.240 13.507 11.718 1.00 77.31 91 LEU A O 1
ATOM 705 N N . GLY A 1 92 ? -21.840 12.170 10.983 1.00 77.62 92 GLY A N 1
ATOM 706 C CA . GLY A 1 92 ? -22.836 13.234 10.856 1.00 77.62 92 GLY A CA 1
ATOM 707 C C . GLY A 1 92 ? -23.438 13.726 12.181 1.00 77.62 92 GLY A C 1
ATOM 708 O O . GLY A 1 92 ? -24.162 14.720 12.156 1.00 77.62 92 GLY A O 1
ATOM 709 N N . GLY A 1 93 ? -23.172 13.060 13.312 1.00 79.88 93 GLY A N 1
ATOM 710 C CA . GLY A 1 93 ? -23.838 13.303 14.601 1.00 79.88 93 GLY A CA 1
ATOM 711 C C . GLY A 1 93 ? -25.280 12.777 14.660 1.00 79.88 93 GLY A C 1
ATOM 712 O O . GLY A 1 93 ? -26.067 13.209 15.491 1.00 79.88 93 GLY A O 1
ATOM 713 N N . ARG A 1 94 ? -25.661 11.879 13.744 1.00 80.38 94 ARG A N 1
ATOM 714 C CA . ARG A 1 94 ? -27.035 11.371 13.560 1.00 80.38 94 ARG A CA 1
ATOM 715 C C . ARG A 1 94 ? -27.225 9.919 14.005 1.00 80.38 94 ARG A C 1
ATOM 717 O O . ARG A 1 94 ? -28.315 9.375 13.854 1.00 80.38 94 ARG A O 1
ATOM 724 N N . ALA A 1 95 ? -26.171 9.261 14.478 1.00 86.50 95 ALA A N 1
ATOM 725 C CA . ALA A 1 95 ? -26.214 7.888 14.970 1.00 86.50 95 ALA A CA 1
ATOM 726 C C . ALA A 1 95 ? -25.102 7.648 15.996 1.00 86.50 95 ALA A C 1
ATOM 728 O O . ALA A 1 95 ? -24.136 8.405 16.057 1.00 86.50 95 ALA A O 1
ATOM 729 N N . LYS A 1 96 ? -25.214 6.563 16.766 1.00 86.50 96 LYS A N 1
ATOM 730 C CA . LYS A 1 96 ? -24.114 6.060 17.599 1.00 86.50 96 LYS A CA 1
ATOM 731 C C . LYS A 1 96 ? -23.067 5.359 16.729 1.00 86.50 96 LYS A C 1
ATOM 733 O O . LYS A 1 96 ? -23.416 4.776 15.695 1.00 86.50 96 LYS A O 1
ATOM 738 N N . LYS A 1 97 ? -21.803 5.395 17.166 1.00 83.38 97 LYS A N 1
ATOM 739 C CA . LYS A 1 97 ? -20.697 4.666 16.529 1.00 83.38 97 LYS A CA 1
ATOM 740 C C . LYS A 1 97 ? -21.083 3.183 16.402 1.00 83.38 97 LYS A C 1
ATOM 742 O O . LYS A 1 97 ? -21.558 2.624 17.391 1.00 83.38 97 LYS A O 1
ATOM 747 N N . PRO A 1 98 ? -20.932 2.558 15.222 1.00 87.38 98 PRO A N 1
ATOM 748 C CA . PRO A 1 98 ? -21.194 1.134 15.088 1.00 87.38 98 PRO A CA 1
ATOM 749 C C . PRO A 1 98 ? -20.244 0.327 15.975 1.00 87.38 98 PRO A C 1
ATOM 751 O O . PRO A 1 98 ? -19.077 0.689 16.155 1.00 87.38 98 PRO A O 1
ATOM 754 N N . GLU A 1 99 ? -20.763 -0.760 16.534 1.00 85.62 99 GLU A N 1
ATOM 755 C CA . GLU A 1 99 ? -19.976 -1.700 17.320 1.00 85.62 99 GLU A CA 1
ATOM 756 C C . GLU A 1 99 ? -19.233 -2.637 16.372 1.00 85.62 99 GLU A C 1
ATOM 758 O O . GLU A 1 99 ? -19.849 -3.463 15.701 1.00 85.62 99 GLU A O 1
ATOM 763 N N . ALA A 1 100 ? -17.911 -2.499 16.313 1.00 80.00 100 ALA A N 1
ATOM 764 C CA . ALA A 1 100 ? -17.090 -3.351 15.469 1.00 80.00 100 ALA A CA 1
ATOM 765 C C . ALA A 1 100 ? -17.074 -4.796 16.000 1.00 80.00 100 ALA A C 1
ATOM 767 O O . ALA A 1 100 ? -16.905 -5.032 17.205 1.00 80.00 100 ALA A O 1
ATOM 768 N N . ASP A 1 101 ? -17.209 -5.763 15.086 1.00 87.06 101 ASP A N 1
ATOM 769 C CA . ASP A 1 101 ? -16.785 -7.149 15.319 1.00 87.06 101 ASP A CA 1
ATOM 770 C C . ASP A 1 101 ? -15.242 -7.222 15.286 1.00 87.06 101 ASP A C 1
ATOM 772 O O . ASP A 1 101 ? -14.569 -6.199 15.394 1.00 87.06 101 ASP A O 1
ATOM 776 N N . LYS A 1 102 ? -14.649 -8.414 15.139 1.00 85.44 102 LYS A N 1
ATOM 777 C CA . LYS A 1 102 ? -13.189 -8.612 15.167 1.00 85.44 102 LYS A CA 1
ATOM 778 C C . LYS A 1 102 ? -12.439 -7.642 14.247 1.00 85.44 102 LYS A C 1
ATOM 780 O O . LYS A 1 102 ? -11.344 -7.209 14.589 1.00 85.44 102 LYS A O 1
ATOM 785 N N . TYR A 1 103 ? -13.034 -7.338 13.095 1.00 87.69 103 TYR A N 1
ATOM 786 C CA . TYR A 1 103 ? -12.616 -6.249 12.225 1.00 87.69 103 TYR A CA 1
ATOM 787 C C . TYR A 1 103 ? -13.832 -5.389 11.894 1.00 87.69 103 TYR A C 1
ATOM 789 O O . TYR A 1 103 ? -14.861 -5.928 11.483 1.00 87.69 103 TYR A O 1
ATOM 797 N N . GLY A 1 104 ? -13.708 -4.073 12.059 1.00 87.38 104 GLY A N 1
ATOM 798 C CA . GLY A 1 104 ? -14.732 -3.125 11.608 1.00 87.38 104 GLY A CA 1
ATOM 799 C C . GLY A 1 104 ? -14.666 -2.891 10.097 1.00 87.38 104 GLY A C 1
ATOM 800 O O . GLY A 1 104 ? -13.662 -3.213 9.452 1.00 87.38 104 GLY A O 1
ATOM 801 N N . TRP A 1 105 ? -15.696 -2.256 9.533 1.00 86.62 105 TRP A N 1
ATOM 802 C CA . TRP A 1 105 ? -15.799 -2.031 8.081 1.00 86.62 105 TRP A CA 1
ATOM 803 C C . TRP A 1 105 ? -14.569 -1.321 7.490 1.00 86.62 105 TRP A C 1
ATOM 805 O O . TRP A 1 105 ? -14.124 -1.662 6.397 1.00 86.62 105 TRP A O 1
ATOM 815 N N . LEU A 1 106 ? -13.987 -0.362 8.225 1.00 85.00 106 LEU A N 1
ATOM 816 C CA . LEU A 1 106 ? -12.824 0.406 7.770 1.00 85.00 106 LEU A CA 1
ATOM 817 C C . LEU A 1 106 ? -11.569 -0.471 7.662 1.00 85.00 106 LEU A C 1
ATOM 819 O O . LEU A 1 106 ? -10.819 -0.336 6.702 1.00 85.00 106 LEU A O 1
ATOM 823 N N . GLN A 1 107 ? -11.362 -1.391 8.610 1.00 87.19 107 GLN A N 1
ATOM 824 C CA . GLN A 1 107 ? -10.232 -2.327 8.587 1.00 87.19 107 GLN A CA 1
ATOM 825 C C . GLN A 1 107 ? -10.384 -3.334 7.439 1.00 87.19 107 GLN A C 1
ATOM 827 O O . GLN A 1 107 ? -9.418 -3.640 6.748 1.00 87.19 107 GLN A O 1
ATOM 832 N N . LYS A 1 108 ? -11.606 -3.816 7.176 1.00 88.69 108 LYS A N 1
ATOM 833 C CA . LYS A 1 108 ? -11.868 -4.701 6.028 1.00 88.69 108 LYS A CA 1
ATOM 834 C C . LYS A 1 108 ? -11.704 -3.981 4.690 1.00 88.69 108 LYS A C 1
ATOM 836 O O . LYS A 1 108 ? -11.154 -4.553 3.753 1.00 88.69 108 LYS A O 1
ATOM 841 N N . ALA A 1 109 ? -12.143 -2.725 4.603 1.00 87.12 109 ALA A N 1
ATOM 842 C CA . ALA A 1 109 ? -11.920 -1.888 3.429 1.00 87.12 109 ALA A CA 1
ATOM 843 C C . ALA A 1 109 ? -10.419 -1.662 3.183 1.00 87.12 109 ALA A C 1
ATOM 845 O O . ALA A 1 109 ? -9.969 -1.812 2.051 1.00 87.12 109 ALA A O 1
ATOM 846 N N . GLU A 1 110 ? -9.639 -1.388 4.234 1.00 87.81 110 GLU A N 1
ATOM 847 C CA . GLU A 1 110 ? -8.176 -1.277 4.155 1.00 87.81 110 GLU A CA 1
ATOM 848 C C . GLU A 1 110 ? -7.533 -2.572 3.639 1.00 87.81 110 GLU A C 1
ATOM 850 O O . GLU A 1 110 ? -6.724 -2.521 2.716 1.00 87.81 110 GLU A O 1
ATOM 855 N N . VAL A 1 111 ? -7.945 -3.741 4.146 1.00 87.56 111 VAL A N 1
ATOM 856 C CA . VAL A 1 111 ? -7.486 -5.041 3.622 1.00 87.56 111 VAL A CA 1
ATOM 857 C C . VAL A 1 111 ? -7.817 -5.187 2.134 1.00 87.56 111 VAL A C 1
ATOM 859 O O . VAL A 1 111 ? -6.962 -5.619 1.365 1.00 87.56 111 VAL A O 1
ATOM 862 N N . GLY A 1 112 ? -9.024 -4.806 1.706 1.00 86.00 112 GLY A N 1
ATOM 863 C CA . GLY A 1 112 ? -9.423 -4.852 0.296 1.00 86.00 112 GLY A CA 1
ATOM 864 C C . GLY A 1 112 ? -8.559 -3.961 -0.603 1.00 86.00 112 GLY A C 1
ATOM 865 O O . GLY A 1 112 ? -8.130 -4.400 -1.674 1.00 86.00 112 GLY A O 1
ATOM 866 N N . VAL A 1 113 ? -8.255 -2.740 -0.152 1.00 87.25 113 VAL A N 1
ATOM 867 C CA . VAL A 1 113 ? -7.349 -1.817 -0.853 1.00 87.25 113 VAL A CA 1
ATOM 868 C C . VAL A 1 113 ? -5.943 -2.410 -0.933 1.00 87.25 113 VAL A C 1
ATOM 870 O O . VAL A 1 113 ? -5.432 -2.573 -2.036 1.00 87.25 113 VAL A O 1
ATOM 873 N N . ILE A 1 114 ? -5.365 -2.843 0.193 1.00 89.50 114 ILE A N 1
ATOM 874 C CA . ILE A 1 114 ? -4.018 -3.432 0.243 1.00 89.50 114 ILE A CA 1
ATOM 875 C C . ILE A 1 114 ? -3.911 -4.659 -0.668 1.00 89.50 114 ILE A C 1
ATOM 877 O O . ILE A 1 114 ? -2.940 -4.787 -1.405 1.00 89.50 114 ILE A O 1
ATOM 881 N N . VAL A 1 115 ? -4.901 -5.557 -0.663 1.00 88.25 115 VAL A N 1
ATOM 882 C CA . VAL A 1 115 ? -4.908 -6.740 -1.542 1.00 88.25 115 VAL A CA 1
ATOM 883 C C . VAL A 1 115 ? -4.940 -6.332 -3.016 1.00 88.25 115 VAL A C 1
ATOM 885 O O . VAL A 1 115 ? -4.218 -6.915 -3.827 1.00 88.25 115 VAL A O 1
ATOM 888 N N . THR A 1 116 ? -5.742 -5.326 -3.365 1.00 88.69 116 THR A N 1
ATOM 889 C CA . THR A 1 116 ? -5.839 -4.815 -4.739 1.00 88.69 116 THR A CA 1
ATOM 890 C C . THR A 1 116 ? -4.515 -4.200 -5.186 1.00 88.69 116 THR A C 1
ATOM 892 O O . THR A 1 116 ? -3.987 -4.571 -6.234 1.00 88.69 116 THR A O 1
ATOM 895 N N . GLU A 1 117 ? -3.941 -3.314 -4.372 1.00 91.25 117 GLU A N 1
ATOM 896 C CA . GLU A 1 117 ? -2.669 -2.653 -4.663 1.00 91.25 117 GLU A CA 1
ATOM 897 C C . GLU A 1 117 ? -1.524 -3.664 -4.759 1.00 91.25 117 GLU A C 1
ATOM 899 O O . GLU A 1 117 ? -0.810 -3.676 -5.759 1.00 91.25 117 GLU A O 1
ATOM 904 N N . LEU A 1 118 ? -1.407 -4.587 -3.796 1.00 92.25 118 LEU A N 1
ATOM 905 C CA . LEU A 1 118 ? -0.409 -5.660 -3.819 1.00 92.25 118 LEU A CA 1
ATOM 906 C C . LEU A 1 118 ? -0.515 -6.526 -5.076 1.00 92.25 118 LEU A C 1
ATOM 908 O O . LEU A 1 118 ? 0.507 -6.889 -5.661 1.00 92.25 118 LEU A O 1
ATOM 912 N N . THR A 1 119 ? -1.736 -6.847 -5.510 1.00 91.06 119 THR A N 1
ATOM 913 C CA . THR A 1 119 ? -1.964 -7.622 -6.735 1.00 91.06 119 THR A CA 1
ATOM 914 C C . THR A 1 119 ? -1.465 -6.851 -7.955 1.00 91.06 119 THR A C 1
ATOM 916 O O . THR A 1 119 ? -0.700 -7.390 -8.753 1.00 91.06 119 THR A O 1
ATOM 919 N N . LEU A 1 120 ? -1.834 -5.576 -8.083 1.00 92.94 120 LEU A N 1
ATOM 920 C CA . LEU A 1 120 ? -1.469 -4.750 -9.234 1.00 92.94 120 LEU A CA 1
ATOM 921 C C . LEU A 1 120 ? 0.035 -4.461 -9.297 1.00 92.94 120 LEU A C 1
ATOM 923 O O . LEU A 1 120 ? 0.622 -4.606 -10.373 1.00 92.94 120 LEU A O 1
ATOM 927 N N . ILE A 1 121 ? 0.691 -4.141 -8.172 1.00 94.44 121 ILE A N 1
ATOM 928 C CA . ILE A 1 121 ? 2.153 -3.955 -8.152 1.00 94.44 121 ILE A CA 1
ATOM 929 C C . ILE A 1 121 ? 2.890 -5.270 -8.425 1.00 94.44 121 ILE A C 1
ATOM 931 O O . ILE A 1 121 ? 3.919 -5.257 -9.092 1.00 94.44 121 ILE A O 1
ATOM 935 N N . SER A 1 122 ? 2.363 -6.413 -7.972 1.00 94.00 122 SER A N 1
ATOM 936 C CA . SER A 1 122 ? 2.985 -7.719 -8.226 1.00 94.00 122 SER A CA 1
ATOM 937 C C . SER A 1 122 ? 2.911 -8.082 -9.705 1.00 94.00 122 SER A C 1
ATOM 939 O O . SER A 1 122 ? 3.915 -8.468 -10.297 1.00 94.00 122 SER A O 1
ATOM 941 N N . LEU A 1 123 ? 1.739 -7.912 -10.325 1.00 92.25 123 LEU A N 1
ATOM 942 C CA . LEU A 1 123 ? 1.541 -8.181 -11.750 1.00 92.25 123 LEU A CA 1
ATOM 943 C C . LEU A 1 123 ? 2.409 -7.270 -12.618 1.00 92.25 123 LEU A C 1
ATOM 945 O O . LEU A 1 123 ? 3.137 -7.748 -13.484 1.00 92.25 123 LEU A O 1
ATOM 949 N N . THR A 1 124 ? 2.382 -5.963 -12.362 1.00 93.19 124 THR A N 1
ATOM 950 C CA . THR A 1 124 ? 3.205 -5.008 -13.116 1.00 93.19 124 THR A CA 1
ATOM 951 C C . THR A 1 124 ? 4.699 -5.201 -12.858 1.00 93.19 124 THR A C 1
ATOM 953 O O . THR A 1 124 ? 5.484 -5.137 -13.797 1.00 93.19 124 THR A O 1
ATOM 956 N N . GLY A 1 125 ? 5.107 -5.534 -11.631 1.00 93.69 125 GLY A N 1
ATOM 957 C CA . GLY A 1 125 ? 6.498 -5.843 -11.297 1.00 93.69 125 GLY A CA 1
ATOM 958 C C . GLY A 1 125 ? 7.012 -7.087 -12.024 1.00 93.69 125 GLY A C 1
ATOM 959 O O . GLY A 1 125 ? 8.123 -7.072 -12.550 1.00 93.69 125 GLY A O 1
ATOM 960 N N . LEU A 1 126 ? 6.189 -8.136 -12.137 1.00 91.56 126 LEU A N 1
ATOM 961 C CA . LEU A 1 126 ? 6.504 -9.319 -12.944 1.00 91.56 126 LEU A CA 1
ATOM 962 C C . LEU A 1 126 ? 6.654 -8.960 -14.429 1.00 91.56 126 LEU A C 1
ATOM 964 O O . LEU A 1 126 ? 7.624 -9.382 -15.052 1.00 91.56 126 LEU A O 1
ATOM 968 N N . LEU A 1 127 ? 5.752 -8.145 -14.987 1.00 89.00 127 LEU A N 1
ATOM 969 C CA . LEU A 1 127 ? 5.856 -7.676 -16.375 1.00 89.00 127 LEU A CA 1
ATOM 970 C C . LEU A 1 127 ? 7.163 -6.906 -16.629 1.00 89.00 127 LEU A C 1
ATOM 972 O O . LEU A 1 127 ? 7.813 -7.116 -17.652 1.00 89.00 127 LEU A O 1
ATOM 976 N N . LEU A 1 128 ? 7.578 -6.056 -15.687 1.00 89.50 128 LEU A N 1
ATOM 977 C CA . LEU A 1 128 ? 8.830 -5.300 -15.776 1.00 89.50 128 LEU A CA 1
ATOM 978 C C . LEU A 1 128 ? 10.067 -6.187 -15.597 1.00 89.50 128 LEU A C 1
ATOM 980 O O . LEU A 1 128 ? 11.067 -5.999 -16.294 1.00 89.50 128 LEU A O 1
ATOM 984 N N . TRP A 1 129 ? 10.012 -7.174 -14.699 1.00 88.81 129 TRP A N 1
ATOM 985 C CA . TRP A 1 129 ? 11.101 -8.129 -14.504 1.00 88.81 129 TRP A CA 1
ATOM 986 C C . TRP A 1 129 ? 11.309 -8.988 -15.757 1.00 88.81 129 TRP A C 1
ATOM 988 O O . TRP A 1 129 ? 12.434 -9.123 -16.245 1.00 88.81 129 TRP A O 1
ATOM 998 N N . TYR A 1 130 ? 10.218 -9.470 -16.354 1.00 85.56 130 TYR A N 1
ATOM 999 C CA . TYR A 1 130 ? 10.215 -10.191 -17.623 1.00 85.56 130 TYR A CA 1
ATOM 1000 C C . TYR A 1 130 ? 10.041 -9.256 -18.824 1.00 85.56 130 TYR A C 1
ATOM 1002 O O . TYR A 1 130 ? 9.345 -9.599 -19.777 1.00 85.56 130 TYR A O 1
ATOM 1010 N N . ARG A 1 131 ? 10.733 -8.105 -18.849 1.00 77.31 131 ARG A N 1
ATOM 1011 C CA . ARG A 1 131 ? 10.725 -7.179 -20.004 1.00 77.31 131 ARG A CA 1
ATOM 1012 C C . ARG A 1 131 ? 11.048 -7.858 -21.342 1.00 77.31 131 ARG A C 1
ATOM 1014 O O . ARG A 1 131 ? 10.625 -7.380 -22.389 1.00 77.31 131 ARG A O 1
ATOM 1021 N N . GLY A 1 132 ? 11.765 -8.989 -21.286 1.00 64.88 132 GLY A N 1
ATOM 1022 C CA . GLY A 1 132 ? 12.004 -9.908 -22.401 1.00 64.88 132 GLY A CA 1
ATOM 1023 C C . GLY A 1 132 ? 10.733 -10.300 -23.162 1.00 64.88 132 GLY A C 1
ATOM 1024 O O . GLY A 1 132 ? 10.790 -10.444 -24.374 1.00 64.88 132 GLY A O 1
ATOM 1025 N N . LEU A 1 133 ? 9.584 -10.388 -22.483 1.00 68.81 133 LEU A N 1
ATOM 1026 C CA . LEU A 1 133 ? 8.281 -10.643 -23.096 1.00 68.81 133 LEU A CA 1
ATOM 1027 C C . LEU A 1 133 ? 7.923 -9.566 -24.130 1.00 68.81 133 LEU A C 1
ATOM 1029 O O . LEU A 1 133 ? 7.588 -9.903 -25.258 1.00 68.81 133 LEU A O 1
ATOM 1033 N N . PHE A 1 134 ? 8.060 -8.283 -23.785 1.00 71.06 134 PHE A N 1
ATOM 1034 C CA . PHE A 1 134 ? 7.697 -7.161 -24.663 1.00 71.06 134 PHE A CA 1
ATOM 1035 C C . PHE A 1 134 ? 8.645 -7.000 -25.860 1.00 71.06 134 PHE A C 1
ATOM 1037 O O . PHE A 1 134 ? 8.246 -6.520 -26.920 1.00 71.06 134 PHE A O 1
ATOM 1044 N N . VAL A 1 135 ? 9.898 -7.431 -25.708 1.00 75.00 135 VAL A N 1
ATOM 1045 C CA . VAL A 1 135 ? 10.904 -7.401 -26.782 1.00 75.00 135 VAL A CA 1
ATOM 1046 C C . VAL A 1 135 ? 11.020 -8.729 -27.540 1.00 75.00 135 VAL A C 1
ATOM 1048 O O . VAL A 1 135 ? 11.815 -8.822 -28.471 1.00 75.00 135 VAL A O 1
ATOM 1051 N N . SER A 1 136 ? 10.250 -9.755 -27.158 1.00 79.56 136 SER A N 1
ATOM 1052 C CA . SER A 1 136 ? 10.304 -11.071 -27.801 1.00 79.56 136 SER A CA 1
ATOM 1053 C C . SER A 1 136 ? 9.697 -11.031 -29.212 1.00 79.56 136 SER A C 1
ATOM 1055 O O . SER A 1 136 ? 8.653 -10.393 -29.409 1.00 79.56 136 SER A O 1
ATOM 1057 N N . PRO A 1 137 ? 10.308 -11.712 -30.203 1.00 77.69 137 PRO A N 1
ATOM 1058 C CA . PRO A 1 137 ? 9.760 -11.802 -31.555 1.00 77.69 137 PRO A CA 1
ATOM 1059 C C . PRO A 1 137 ? 8.340 -12.378 -31.585 1.00 77.69 137 PRO A C 1
ATOM 1061 O O . PRO A 1 137 ? 7.501 -11.905 -32.347 1.00 77.69 137 PRO A O 1
ATOM 1064 N N . GLU A 1 138 ? 8.048 -13.359 -30.730 1.00 83.69 138 GLU A N 1
ATOM 1065 C CA . GLU A 1 138 ? 6.754 -14.037 -30.658 1.00 83.69 138 GLU A CA 1
ATOM 1066 C C . GLU A 1 138 ? 5.649 -13.083 -30.194 1.00 83.69 138 GLU A C 1
ATOM 1068 O O . GLU A 1 138 ? 4.586 -13.010 -30.811 1.00 83.69 138 GLU A O 1
ATOM 1073 N N . PHE A 1 139 ? 5.902 -12.302 -29.140 1.00 78.12 139 PHE A N 1
ATOM 1074 C CA . PHE A 1 139 ? 4.934 -11.326 -28.643 1.00 78.12 139 PHE A CA 1
ATOM 1075 C C . PHE A 1 139 ? 4.740 -10.165 -29.623 1.00 78.12 139 PHE A C 1
ATOM 1077 O O . PHE A 1 139 ? 3.609 -9.756 -29.886 1.00 78.12 139 PHE A O 1
ATOM 1084 N N . ARG A 1 140 ? 5.824 -9.669 -30.230 1.00 80.69 140 ARG A N 1
ATOM 1085 C CA . ARG A 1 140 ? 5.745 -8.635 -31.273 1.00 80.69 140 ARG A CA 1
ATOM 1086 C C . ARG A 1 140 ? 4.978 -9.125 -32.502 1.00 80.69 140 ARG A C 1
ATOM 1088 O O . ARG A 1 140 ? 4.212 -8.354 -33.074 1.00 80.69 140 ARG A O 1
ATOM 1095 N N . ALA A 1 141 ? 5.112 -10.399 -32.870 1.00 80.38 141 ALA A N 1
ATOM 1096 C CA . ALA A 1 141 ? 4.339 -11.012 -33.948 1.00 80.38 141 ALA A CA 1
ATOM 1097 C C . ALA A 1 141 ? 2.837 -11.113 -33.621 1.00 80.38 141 ALA A C 1
ATOM 1099 O O . ALA A 1 141 ? 2.018 -10.828 -34.492 1.00 80.38 141 ALA A O 1
ATOM 1100 N N . ILE A 1 142 ? 2.459 -11.437 -32.373 1.00 80.44 142 ILE A N 1
ATOM 1101 C CA . ILE A 1 142 ? 1.052 -11.397 -31.914 1.00 80.44 142 ILE A CA 1
ATOM 1102 C C . ILE A 1 142 ? 0.466 -9.989 -32.068 1.00 80.44 142 ILE A C 1
ATOM 1104 O O . ILE A 1 142 ? -0.689 -9.833 -32.457 1.00 80.44 142 ILE A O 1
ATOM 1108 N N . LEU A 1 143 ? 1.277 -8.962 -31.815 1.00 76.06 143 LEU A N 1
ATOM 1109 C CA . LEU A 1 143 ? 0.913 -7.560 -32.013 1.00 76.06 143 LEU A CA 1
ATOM 1110 C C . LEU A 1 143 ? 1.024 -7.105 -33.479 1.00 76.06 143 LEU A C 1
ATOM 1112 O O . LEU A 1 143 ? 1.062 -5.907 -33.734 1.00 76.06 143 LEU A O 1
ATOM 1116 N N . GLY A 1 144 ? 1.104 -8.021 -34.449 1.00 78.00 144 GLY A N 1
ATOM 1117 C CA . GLY A 1 144 ? 1.150 -7.691 -35.877 1.00 78.00 144 GLY A CA 1
ATOM 1118 C C . GLY A 1 144 ? 2.464 -7.054 -36.344 1.00 78.00 144 GLY A C 1
ATOM 1119 O O . GLY A 1 144 ? 2.484 -6.391 -37.375 1.00 78.00 144 GLY A O 1
ATOM 1120 N N . GLY A 1 145 ? 3.556 -7.218 -35.592 1.00 68.00 145 GLY A N 1
ATOM 1121 C CA . GLY A 1 145 ? 4.847 -6.584 -35.879 1.00 68.00 145 GLY A CA 1
ATOM 1122 C C . GLY A 1 145 ? 4.919 -5.108 -35.473 1.00 68.00 145 GLY A C 1
ATOM 1123 O O . GLY A 1 145 ? 5.884 -4.426 -35.815 1.00 68.00 145 GLY A O 1
ATOM 1124 N N . HIS A 1 146 ? 3.927 -4.597 -34.736 1.00 71.06 146 HIS A N 1
ATOM 1125 C CA . HIS A 1 146 ? 3.905 -3.216 -34.255 1.00 71.06 146 HIS A CA 1
ATOM 1126 C C . HIS A 1 146 ? 4.820 -3.034 -33.032 1.00 71.06 146 HIS A C 1
ATOM 1128 O O . HIS A 1 146 ? 4.361 -2.973 -31.893 1.00 71.06 146 HIS A O 1
ATOM 1134 N N . GLU A 1 147 ? 6.129 -2.916 -33.260 1.00 76.62 147 GLU A N 1
ATOM 1135 C CA . GLU A 1 147 ? 7.112 -2.670 -32.190 1.00 76.62 147 GLU A CA 1
ATOM 1136 C C . GLU A 1 147 ? 6.792 -1.438 -31.316 1.00 76.62 147 GLU A C 1
ATOM 1138 O O . GLU A 1 147 ? 6.856 -1.573 -30.091 1.00 76.62 147 GLU A O 1
ATOM 1143 N N . PRO A 1 148 ? 6.330 -0.292 -31.872 1.00 78.31 148 PRO A N 1
ATOM 1144 C CA . PRO A 1 148 ? 5.940 0.867 -31.064 1.00 78.31 148 PRO A CA 1
ATOM 1145 C C . PRO A 1 148 ? 4.826 0.569 -30.053 1.00 78.31 148 PRO A C 1
ATOM 1147 O O . PRO A 1 148 ? 4.800 1.153 -28.972 1.00 78.31 148 PRO A O 1
ATOM 1150 N N . LEU A 1 149 ? 3.913 -0.354 -30.379 1.00 75.06 149 LEU A N 1
ATOM 1151 C CA . LEU A 1 149 ? 2.837 -0.760 -29.476 1.00 75.06 149 LEU A CA 1
ATOM 1152 C C . LEU A 1 149 ? 3.382 -1.581 -28.301 1.00 75.06 149 LEU A C 1
ATOM 1154 O O . LEU A 1 149 ? 2.956 -1.381 -27.167 1.00 75.06 149 LEU A O 1
ATOM 1158 N N . ALA A 1 150 ? 4.339 -2.479 -28.545 1.00 76.88 150 ALA A N 1
ATOM 1159 C CA . ALA A 1 150 ? 4.957 -3.278 -27.489 1.00 76.88 150 ALA A CA 1
ATOM 1160 C C . ALA A 1 150 ? 5.741 -2.400 -26.497 1.00 76.88 150 ALA A C 1
ATOM 1162 O O . ALA A 1 150 ? 5.607 -2.564 -25.281 1.00 76.88 150 ALA A O 1
ATOM 1163 N N . ASP A 1 151 ? 6.495 -1.427 -27.013 1.00 77.88 151 ASP A N 1
ATOM 1164 C CA . ASP A 1 151 ? 7.244 -0.469 -26.197 1.00 77.88 151 ASP A CA 1
ATOM 1165 C C . ASP A 1 151 ? 6.295 0.456 -25.417 1.00 77.88 151 ASP A C 1
ATOM 1167 O O . ASP A 1 151 ? 6.499 0.699 -24.226 1.00 77.88 151 ASP A O 1
ATOM 1171 N N . PHE A 1 152 ? 5.194 0.895 -26.036 1.00 76.50 152 PHE A N 1
ATOM 1172 C CA . PHE A 1 152 ? 4.143 1.655 -25.359 1.00 76.50 152 PHE A CA 1
ATOM 1173 C C . PHE A 1 152 ? 3.516 0.880 -24.189 1.00 76.50 152 PHE A C 1
ATOM 1175 O O . PHE A 1 152 ? 3.362 1.429 -23.096 1.00 76.50 152 PHE A O 1
ATOM 1182 N N . LEU A 1 153 ? 3.204 -0.407 -24.371 1.00 78.69 153 LEU A N 1
ATOM 1183 C CA . LEU A 1 153 ? 2.653 -1.252 -23.307 1.00 78.69 153 LEU A CA 1
ATOM 1184 C C . LEU A 1 153 ? 3.639 -1.453 -22.147 1.00 78.69 153 LEU A C 1
ATOM 1186 O O . LEU A 1 153 ? 3.223 -1.452 -20.987 1.00 78.69 153 LEU A O 1
ATOM 1190 N N . LEU A 1 154 ? 4.938 -1.579 -22.435 1.00 82.00 154 LEU A N 1
ATOM 1191 C CA . LEU A 1 154 ? 5.975 -1.641 -21.404 1.00 82.00 154 LEU A CA 1
ATOM 1192 C C . LEU A 1 154 ? 6.037 -0.337 -20.590 1.00 82.00 154 LEU A C 1
ATOM 1194 O O 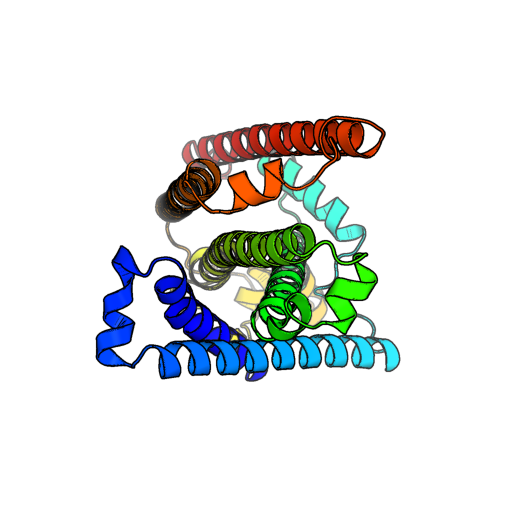. LEU A 1 154 ? 6.147 -0.378 -19.362 1.00 82.00 154 LEU A O 1
ATOM 1198 N N . LEU A 1 155 ? 5.933 0.817 -21.256 1.00 81.25 155 LEU A N 1
ATOM 1199 C CA . LEU A 1 155 ? 5.900 2.123 -20.593 1.00 81.25 155 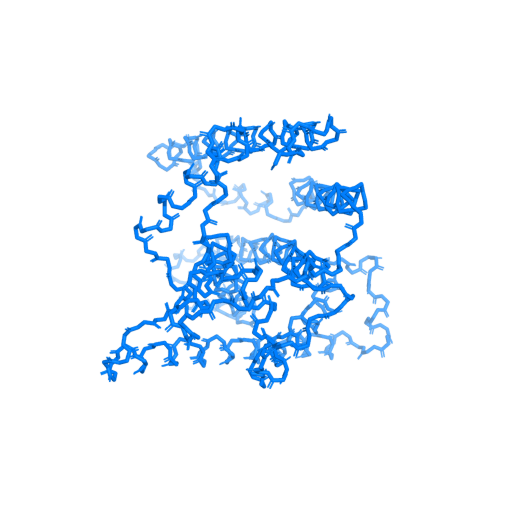LEU A CA 1
ATOM 1200 C C . LEU A 1 155 ? 4.643 2.287 -19.728 1.00 81.25 155 LEU A C 1
ATOM 1202 O O . LEU A 1 155 ? 4.753 2.736 -18.589 1.00 81.25 155 LEU A O 1
ATOM 1206 N N . ILE A 1 156 ? 3.479 1.834 -20.205 1.00 81.88 156 ILE A N 1
ATOM 1207 C CA . ILE A 1 156 ? 2.256 1.782 -19.391 1.00 81.88 156 ILE A CA 1
ATOM 1208 C C . ILE A 1 156 ? 2.468 0.912 -18.150 1.00 81.88 156 ILE A C 1
ATOM 1210 O O . ILE A 1 156 ? 2.130 1.335 -17.047 1.00 81.88 156 ILE A O 1
ATOM 1214 N N . ALA A 1 157 ? 3.031 -0.291 -18.298 1.00 85.19 157 ALA A N 1
ATOM 1215 C CA . ALA A 1 157 ? 3.269 -1.181 -17.163 1.00 85.19 157 ALA A CA 1
ATOM 1216 C C . ALA A 1 157 ? 4.172 -0.524 -16.108 1.00 85.19 157 ALA A C 1
ATOM 1218 O O . ALA A 1 157 ? 3.889 -0.627 -14.914 1.00 85.19 157 ALA A O 1
ATOM 1219 N N . ARG A 1 158 ? 5.212 0.202 -16.544 1.00 86.75 158 ARG A N 1
ATOM 1220 C CA . ARG A 1 158 ? 6.088 0.995 -15.671 1.00 86.75 158 ARG A CA 1
ATOM 1221 C C . ARG A 1 158 ? 5.319 2.089 -14.934 1.00 86.75 158 ARG A C 1
ATOM 1223 O O . ARG A 1 158 ? 5.459 2.211 -13.720 1.00 86.75 158 ARG A O 1
ATOM 1230 N N . ASP A 1 159 ? 4.520 2.873 -15.649 1.00 83.75 159 ASP A N 1
ATOM 1231 C CA . ASP A 1 159 ? 3.812 4.020 -15.073 1.00 83.75 159 ASP A CA 1
ATOM 1232 C C . ASP A 1 159 ? 2.720 3.567 -14.096 1.00 83.75 159 ASP A C 1
ATOM 1234 O O . ASP A 1 159 ? 2.590 4.125 -13.007 1.00 83.75 159 ASP A O 1
ATOM 1238 N N . ILE A 1 160 ? 2.000 2.490 -14.427 1.00 85.75 160 ILE A N 1
ATOM 1239 C CA . ILE A 1 160 ? 1.059 1.836 -13.512 1.00 85.75 160 ILE A CA 1
ATOM 1240 C C . ILE A 1 160 ? 1.801 1.341 -12.267 1.00 85.75 160 ILE A C 1
ATOM 1242 O O . ILE A 1 160 ? 1.353 1.618 -11.155 1.00 85.75 160 ILE A O 1
ATOM 1246 N N . HIS A 1 161 ? 2.942 0.659 -12.422 1.00 91.31 161 HIS A N 1
ATOM 1247 C CA . HIS A 1 161 ? 3.727 0.180 -11.281 1.00 91.31 161 HIS A CA 1
ATOM 1248 C C . HIS A 1 161 ? 4.124 1.328 -10.345 1.00 91.31 161 HIS A C 1
ATOM 1250 O O . HIS A 1 161 ? 3.948 1.217 -9.135 1.00 91.31 161 HIS A O 1
ATOM 1256 N N . LEU A 1 162 ? 4.596 2.451 -10.898 1.00 89.38 162 LEU A N 1
ATOM 1257 C CA . LEU A 1 162 ? 4.957 3.642 -10.129 1.00 89.38 162 LEU A CA 1
ATOM 1258 C C . LEU A 1 162 ? 3.754 4.251 -9.398 1.00 89.38 162 LEU A C 1
ATOM 1260 O O . LEU A 1 162 ? 3.837 4.516 -8.198 1.00 89.38 162 LEU A O 1
ATOM 1264 N N . ILE A 1 163 ? 2.638 4.472 -10.097 1.00 86.50 163 ILE A N 1
ATOM 1265 C CA . ILE A 1 163 ? 1.441 5.078 -9.500 1.00 86.50 163 ILE A CA 1
ATOM 1266 C C . ILE A 1 163 ? 0.942 4.209 -8.347 1.00 86.50 163 ILE A C 1
ATOM 1268 O O . ILE A 1 163 ? 0.749 4.723 -7.246 1.00 86.50 163 ILE A O 1
ATOM 1272 N N . PHE A 1 164 ? 0.813 2.897 -8.561 1.00 90.38 164 PHE A N 1
ATOM 1273 C CA . PHE A 1 164 ? 0.388 1.985 -7.503 1.00 90.38 164 PHE A CA 1
ATOM 1274 C C . PHE A 1 164 ? 1.425 1.842 -6.390 1.00 90.38 164 PHE A C 1
ATOM 1276 O O . PHE A 1 164 ? 1.039 1.692 -5.238 1.00 90.38 164 PHE A O 1
ATOM 1283 N N . ALA A 1 165 ? 2.726 1.952 -6.669 1.00 92.62 165 ALA A N 1
ATOM 1284 C CA . ALA A 1 165 ? 3.736 1.998 -5.615 1.00 92.62 165 ALA A CA 1
ATOM 1285 C C . ALA A 1 165 ? 3.567 3.242 -4.725 1.00 92.62 165 ALA A C 1
ATOM 1287 O O . ALA A 1 165 ? 3.726 3.150 -3.509 1.00 92.62 165 ALA A O 1
ATOM 1288 N N . LEU A 1 166 ? 3.208 4.401 -5.281 1.00 90.06 166 LEU A N 1
ATOM 1289 C CA . LEU A 1 166 ? 2.969 5.611 -4.489 1.00 90.06 166 LEU A CA 1
ATOM 1290 C C . LEU A 1 166 ? 1.643 5.574 -3.726 1.00 90.06 166 LEU A C 1
ATOM 1292 O O . LEU A 1 166 ? 1.613 5.974 -2.560 1.00 90.06 166 LEU A O 1
ATOM 1296 N N . THR A 1 167 ? 0.561 5.076 -4.332 1.00 89.50 167 THR A N 1
ATOM 1297 C CA . THR A 1 167 ? -0.709 4.908 -3.607 1.00 89.50 167 THR A CA 1
ATOM 1298 C C . THR A 1 167 ? -0.580 3.853 -2.514 1.00 89.50 167 THR A C 1
ATOM 1300 O O . THR A 1 167 ? -1.028 4.087 -1.395 1.00 89.50 167 THR A O 1
ATOM 1303 N N . PHE A 1 168 ? 0.155 2.770 -2.770 1.00 93.19 168 PHE A N 1
ATOM 1304 C CA . PHE A 1 168 ? 0.437 1.756 -1.762 1.00 93.19 168 PHE A CA 1
ATOM 1305 C C . PHE A 1 168 ? 1.294 2.306 -0.615 1.00 93.19 168 PHE A C 1
ATOM 1307 O O . PHE A 1 168 ? 1.071 1.950 0.541 1.00 93.19 168 PHE A O 1
ATOM 1314 N N . LEU A 1 169 ? 2.207 3.250 -0.881 1.00 92.94 169 LEU A N 1
ATOM 1315 C CA . LEU A 1 169 ? 2.992 3.904 0.173 1.00 92.94 169 LEU A CA 1
ATOM 1316 C C . LEU A 1 169 ? 2.079 4.722 1.091 1.00 92.94 169 LEU A C 1
ATOM 1318 O O . LEU A 1 169 ? 2.251 4.710 2.311 1.00 92.94 169 LEU A O 1
ATOM 1322 N N . MET A 1 170 ? 1.085 5.392 0.503 1.00 91.19 170 MET A N 1
ATOM 1323 C CA . MET A 1 170 ? 0.021 6.061 1.245 1.00 91.19 170 MET A CA 1
ATOM 1324 C C . MET A 1 170 ? -0.785 5.056 2.073 1.00 91.19 170 MET A C 1
ATOM 1326 O O . MET A 1 170 ? -0.942 5.263 3.276 1.00 91.19 170 MET A O 1
ATOM 1330 N N . GLY A 1 171 ? -1.234 3.951 1.470 1.00 91.12 171 GLY A N 1
ATOM 1331 C CA . GLY A 1 171 ? -1.954 2.877 2.158 1.00 91.12 171 GLY A CA 1
ATOM 1332 C C . GLY A 1 171 ? -1.188 2.335 3.368 1.00 91.12 171 GLY A C 1
ATOM 1333 O O . GLY A 1 171 ? -1.723 2.301 4.473 1.00 91.12 171 GLY A O 1
ATOM 1334 N N . ILE A 1 172 ? 0.097 2.011 3.203 1.00 92.62 172 ILE A N 1
ATOM 1335 C CA . ILE A 1 172 ? 0.961 1.523 4.287 1.00 92.62 172 ILE A CA 1
ATOM 1336 C C . ILE A 1 172 ? 1.183 2.586 5.367 1.00 92.62 172 ILE A C 1
ATOM 1338 O O . ILE A 1 172 ? 1.150 2.259 6.553 1.00 92.62 172 ILE A O 1
ATOM 1342 N N . ALA A 1 173 ? 1.367 3.857 5.006 1.00 91.44 173 ALA A N 1
ATOM 1343 C CA . ALA A 1 173 ? 1.503 4.926 5.993 1.00 91.44 173 ALA A CA 1
ATOM 1344 C C . ALA A 1 173 ? 0.233 5.089 6.845 1.00 91.44 173 ALA A C 1
ATOM 1346 O O . ALA A 1 173 ? 0.326 5.224 8.069 1.00 91.44 173 ALA A O 1
ATOM 1347 N N . PHE A 1 174 ? -0.951 5.022 6.226 1.00 89.69 174 PHE A N 1
ATOM 1348 C CA . PHE A 1 174 ? -2.222 5.039 6.952 1.00 89.69 174 PHE A CA 1
ATOM 1349 C C . PHE A 1 174 ? -2.420 3.788 7.805 1.00 89.69 174 PHE A C 1
ATOM 1351 O O . PHE A 1 174 ? -2.819 3.927 8.961 1.00 89.69 174 PHE A O 1
ATOM 1358 N N . HIS A 1 175 ? -2.058 2.610 7.300 1.00 90.62 175 HIS A N 1
ATOM 1359 C CA . HIS A 1 175 ? -2.098 1.364 8.059 1.00 90.62 175 HIS A CA 1
ATOM 1360 C C . HIS A 1 175 ? -1.228 1.441 9.319 1.00 90.62 175 HIS A C 1
ATOM 1362 O O . HIS A 1 175 ? -1.690 1.168 10.429 1.00 90.62 175 HIS A O 1
ATOM 1368 N N . LEU A 1 176 ? 0.019 1.905 9.181 1.00 90.12 176 LEU A N 1
ATOM 1369 C CA . LEU A 1 176 ? 0.935 2.085 10.307 1.00 90.12 176 LEU A CA 1
ATOM 1370 C C . LEU A 1 176 ? 0.418 3.130 11.302 1.00 90.12 176 LEU A C 1
ATOM 1372 O O . LEU A 1 176 ? 0.515 2.907 12.509 1.00 90.12 176 LEU A O 1
ATOM 1376 N N . TYR A 1 177 ? -0.152 4.237 10.821 1.00 88.38 177 TYR A N 1
ATOM 1377 C CA . TYR A 1 177 ? -0.764 5.264 11.665 1.00 88.38 177 TYR A CA 1
ATOM 1378 C C . TYR A 1 177 ? -1.977 4.727 12.438 1.00 88.38 177 TYR A C 1
ATOM 1380 O O . TYR A 1 177 ? -2.087 4.929 13.650 1.00 88.38 177 TYR A O 1
ATOM 1388 N N . ILE A 1 178 ? -2.887 4.019 11.766 1.00 85.94 178 ILE A N 1
ATOM 1389 C CA . ILE A 1 178 ? -4.079 3.454 12.398 1.00 85.94 178 ILE A CA 1
ATOM 1390 C C . ILE A 1 178 ? -3.660 2.433 13.455 1.00 85.94 178 ILE A C 1
ATOM 1392 O O . ILE A 1 178 ? -4.049 2.577 14.614 1.00 85.94 178 ILE A O 1
ATOM 1396 N N . ALA A 1 179 ? -2.809 1.473 13.095 1.00 86.75 179 ALA A N 1
ATOM 1397 C CA . ALA A 1 179 ? -2.410 0.395 13.988 1.00 86.75 179 ALA A CA 1
ATOM 1398 C C . ALA A 1 179 ? -1.582 0.885 15.190 1.00 86.75 179 ALA A C 1
ATOM 1400 O O . ALA A 1 179 ? -1.872 0.489 16.318 1.00 86.75 179 ALA A O 1
ATOM 1401 N N . ASN A 1 180 ? -0.580 1.749 14.971 1.00 86.75 180 ASN A N 1
ATOM 1402 C CA . ASN A 1 180 ? 0.433 2.098 15.983 1.00 86.75 180 ASN A CA 1
ATOM 1403 C C . ASN A 1 180 ? 0.227 3.456 16.666 1.00 86.75 180 ASN A C 1
ATOM 1405 O O . ASN A 1 180 ? 0.927 3.770 17.621 1.00 86.75 180 ASN A O 1
ATOM 1409 N N . VAL A 1 181 ? -0.684 4.302 16.181 1.00 84.38 181 VAL A N 1
ATOM 1410 C CA . VAL A 1 181 ? -0.923 5.626 16.785 1.00 84.38 181 VAL A CA 1
ATOM 1411 C C . VAL A 1 181 ? -2.367 5.765 17.230 1.00 84.38 181 VAL A C 1
ATOM 1413 O O . VAL A 1 181 ? -2.625 6.174 18.360 1.00 84.38 181 VAL A O 1
ATOM 1416 N N . LYS A 1 182 ? -3.316 5.425 16.355 1.00 81.69 182 LYS A N 1
ATOM 1417 C CA . LYS A 1 182 ? -4.745 5.597 16.632 1.00 81.69 182 LYS A CA 1
ATOM 1418 C C . LYS A 1 182 ? -5.316 4.478 17.507 1.00 81.69 182 LYS A C 1
ATOM 1420 O O . LYS A 1 182 ? -6.095 4.766 18.408 1.00 81.69 182 LYS A O 1
ATOM 1425 N N . GLU A 1 183 ? -4.975 3.222 17.226 1.00 80.88 183 GLU A N 1
ATOM 1426 C CA . GLU A 1 183 ? -5.500 2.064 17.962 1.00 80.88 183 GLU A CA 1
ATOM 1427 C C . GLU A 1 183 ? -4.681 1.727 19.209 1.00 80.88 183 GLU A C 1
ATOM 1429 O O . GLU A 1 183 ? -5.251 1.316 20.223 1.00 80.88 183 GLU A O 1
ATOM 1434 N N . LYS A 1 184 ? -3.352 1.867 19.146 1.00 83.00 184 LYS A N 1
ATOM 1435 C CA . LYS A 1 184 ? -2.468 1.673 20.299 1.00 83.00 184 LYS A CA 1
ATOM 1436 C C . LYS A 1 184 ? -1.145 2.406 20.123 1.00 83.00 184 LYS A C 1
ATOM 1438 O O . LYS A 1 184 ? -0.316 1.982 19.328 1.00 83.00 184 LYS A O 1
ATOM 1443 N N . TYR A 1 185 ? -0.959 3.466 20.905 1.00 82.31 185 TYR A N 1
ATOM 1444 C CA . TYR A 1 185 ? 0.257 4.276 20.927 1.00 82.31 185 TYR A CA 1
ATOM 1445 C C . TYR A 1 185 ? 1.283 3.756 21.952 1.00 82.31 185 TYR A C 1
ATOM 1447 O O . TYR A 1 185 ? 0.872 3.323 23.031 1.00 82.31 185 TYR A O 1
ATOM 1455 N N . PRO A 1 186 ? 2.606 3.844 21.685 1.00 80.69 186 PRO A N 1
ATOM 1456 C CA . PRO A 1 186 ? 3.267 4.276 20.439 1.00 80.69 186 PRO A CA 1
ATOM 1457 C C . PRO A 1 186 ? 3.444 3.159 19.401 1.00 80.69 186 PRO A C 1
ATOM 1459 O O . PRO A 1 186 ? 3.929 3.407 18.298 1.00 80.69 186 PRO A O 1
ATOM 1462 N N . PHE A 1 187 ? 3.120 1.924 19.774 1.00 85.06 187 PHE A N 1
ATOM 1463 C CA . PHE A 1 187 ? 3.321 0.748 18.948 1.00 85.06 187 PHE A CA 1
ATOM 1464 C C . PHE A 1 187 ? 2.330 -0.342 19.335 1.00 85.06 187 PHE A C 1
ATOM 1466 O O . PHE A 1 187 ? 2.046 -0.537 20.519 1.00 85.06 187 PHE A O 1
ATOM 1473 N N . ASN A 1 188 ? 1.833 -1.069 18.336 1.00 86.94 188 ASN A N 1
ATOM 1474 C CA . ASN A 1 188 ? 0.937 -2.191 18.548 1.00 86.94 188 ASN A CA 1
ATOM 1475 C C . ASN A 1 188 ? 1.663 -3.527 18.365 1.00 86.94 188 ASN A C 1
ATOM 147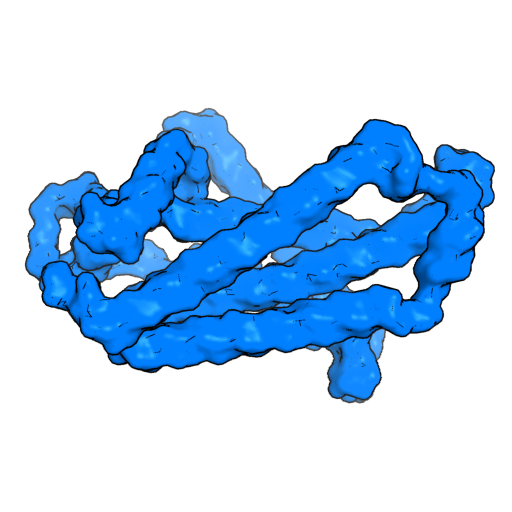7 O O . ASN A 1 188 ? 1.841 -4.028 17.258 1.00 86.94 188 ASN A O 1
ATOM 1481 N N . GLU A 1 189 ? 2.022 -4.150 19.479 1.00 85.94 189 GLU A N 1
ATOM 1482 C CA . GLU A 1 189 ? 2.730 -5.424 19.525 1.00 85.94 189 GLU A CA 1
ATOM 1483 C C . GLU A 1 189 ? 1.841 -6.647 19.258 1.00 85.94 189 GLU A C 1
ATOM 1485 O O . GLU A 1 189 ? 2.367 -7.740 19.058 1.00 85.94 189 GLU A O 1
ATOM 1490 N N . THR A 1 190 ? 0.510 -6.500 19.196 1.00 85.94 190 THR A N 1
ATOM 1491 C CA . THR A 1 190 ? -0.406 -7.658 19.125 1.00 85.94 190 THR A CA 1
ATOM 1492 C C . THR A 1 190 ? -0.280 -8.461 17.838 1.00 85.94 190 THR A C 1
ATOM 1494 O O . THR A 1 190 ? -0.612 -9.642 17.800 1.00 85.94 190 THR A O 1
ATOM 1497 N N . MET A 1 191 ? 0.235 -7.853 16.768 1.00 81.44 191 MET A N 1
ATOM 1498 C CA . MET A 1 191 ? 0.568 -8.578 15.537 1.00 81.44 191 MET A CA 1
ATOM 1499 C C . MET A 1 191 ? 1.763 -9.540 15.708 1.00 81.44 191 MET A C 1
ATOM 1501 O O . MET A 1 191 ? 1.907 -10.494 14.931 1.00 81.44 191 MET A O 1
ATOM 1505 N N . PHE A 1 192 ? 2.600 -9.302 16.724 1.00 81.69 192 PHE A N 1
ATOM 1506 C CA . PHE A 1 192 ? 3.754 -10.123 17.084 1.00 81.69 192 PHE A CA 1
ATOM 1507 C C . PHE A 1 192 ? 3.428 -11.103 18.213 1.00 81.69 192 PHE A C 1
ATOM 1509 O O . PHE A 1 192 ? 3.722 -12.283 18.057 1.00 81.69 192 PHE A O 1
ATOM 1516 N N . SER A 1 193 ? 2.785 -10.655 19.298 1.00 86.12 193 SER A N 1
ATOM 1517 C CA . SER A 1 193 ? 2.414 -11.538 20.417 1.00 86.12 193 SER A CA 1
ATOM 1518 C C . SER A 1 193 ? 1.266 -12.490 20.066 1.00 86.12 193 SER A C 1
ATOM 1520 O O . SER A 1 193 ? 1.242 -13.631 20.514 1.00 86.12 193 SER A O 1
ATOM 1522 N N . GLY A 1 194 ? 0.329 -12.046 19.221 1.00 85.62 194 GLY A N 1
ATOM 1523 C CA . GLY A 1 194 ? -0.878 -12.797 18.875 1.00 85.62 194 GLY A CA 1
ATOM 1524 C C . GLY A 1 194 ? -1.979 -12.755 19.941 1.00 85.62 194 GLY A C 1
ATOM 1525 O O . GLY A 1 194 ? -3.023 -13.377 19.743 1.00 85.62 194 GLY A O 1
ATOM 1526 N N . ASP A 1 195 ? -1.780 -12.013 21.032 1.00 87.25 195 ASP A N 1
ATOM 1527 C CA . ASP A 1 195 ? -2.730 -11.841 22.131 1.00 87.25 195 ASP A CA 1
ATOM 1528 C C . ASP A 1 195 ? -3.226 -10.389 22.250 1.00 87.25 195 ASP A C 1
ATOM 1530 O O . ASP A 1 195 ? -2.707 -9.464 21.625 1.00 87.25 195 ASP A O 1
ATOM 1534 N N . VAL A 1 196 ? -4.304 -10.190 23.011 1.00 88.50 196 VAL A N 1
ATOM 1535 C CA . VAL A 1 196 ? -4.824 -8.866 23.365 1.00 88.50 196 VAL A CA 1
ATOM 1536 C C . VAL A 1 196 ? -5.522 -8.927 24.723 1.00 88.50 196 VAL A C 1
ATOM 1538 O O . VAL A 1 196 ? -6.171 -9.927 25.029 1.00 88.50 196 VAL A O 1
ATOM 1541 N N . SER A 1 197 ? -5.403 -7.871 25.537 1.00 88.44 197 SER A N 1
ATOM 1542 C CA . SER A 1 197 ? -6.096 -7.812 26.831 1.00 88.44 197 SER A CA 1
ATOM 1543 C C . SER A 1 197 ? -7.614 -7.705 26.657 1.00 88.44 197 SER A C 1
ATOM 1545 O O . SER A 1 197 ? -8.109 -7.165 25.659 1.00 88.44 197 SER A O 1
ATOM 1547 N N . ALA A 1 198 ? -8.358 -8.200 27.645 1.00 88.44 198 ALA A N 1
ATOM 1548 C CA . ALA A 1 198 ? -9.817 -8.202 27.629 1.00 88.44 198 ALA A CA 1
ATOM 1549 C C . ALA A 1 198 ? -10.398 -6.776 27.616 1.00 88.44 198 ALA A C 1
ATOM 1551 O O . ALA A 1 198 ? -11.361 -6.506 26.901 1.00 88.44 198 ALA A O 1
ATOM 1552 N N . GLU A 1 199 ? -9.773 -5.839 28.329 1.00 87.12 199 GLU A N 1
ATOM 1553 C CA . GLU A 1 199 ? -10.172 -4.429 28.395 1.00 87.12 199 GLU A CA 1
ATOM 1554 C C . GLU A 1 199 ? -9.970 -3.741 27.044 1.00 87.12 199 GLU A C 1
ATOM 1556 O O . GLU A 1 199 ? -10.856 -3.036 26.555 1.00 87.12 199 GLU A O 1
ATOM 1561 N N . ARG A 1 200 ? -8.825 -3.987 26.390 1.00 85.50 200 ARG A N 1
ATOM 1562 C CA . ARG A 1 200 ? -8.553 -3.447 25.054 1.00 85.50 200 ARG A CA 1
ATOM 1563 C C . ARG A 1 200 ? -9.532 -4.015 24.031 1.00 85.50 200 ARG A C 1
ATOM 1565 O O . ARG A 1 200 ? -10.023 -3.268 23.184 1.00 85.50 200 ARG A O 1
ATOM 1572 N N . ALA A 1 201 ? -9.824 -5.312 24.118 1.00 88.44 201 ALA A N 1
ATOM 1573 C CA . ALA A 1 201 ? -10.815 -5.954 23.269 1.00 88.44 201 ALA A CA 1
ATOM 1574 C C . ALA A 1 201 ? -12.213 -5.352 23.469 1.00 88.44 201 ALA A C 1
ATOM 1576 O O . ALA A 1 201 ? -12.877 -5.037 22.485 1.00 88.44 201 ALA A O 1
ATOM 1577 N N . ALA A 1 202 ? -12.631 -5.131 24.718 1.00 87.75 202 ALA A N 1
ATOM 1578 C CA . ALA A 1 202 ? -13.907 -4.502 25.052 1.00 87.75 202 ALA A CA 1
ATOM 1579 C C . ALA A 1 202 ? -14.015 -3.060 24.524 1.00 87.75 202 ALA A C 1
ATOM 1581 O O . ALA A 1 202 ? -15.087 -2.650 24.089 1.00 87.75 202 ALA A O 1
ATOM 1582 N N . HIS A 1 203 ? -12.911 -2.306 24.520 1.00 84.69 203 HIS A N 1
ATOM 1583 C CA . HIS A 1 203 ? -12.869 -0.931 24.019 1.00 84.69 203 HIS A CA 1
ATOM 1584 C C . HIS A 1 203 ? -12.928 -0.835 22.483 1.00 84.69 203 HIS A C 1
ATOM 1586 O O . HIS A 1 203 ? -13.704 -0.051 21.933 1.00 84.69 203 HIS A O 1
ATOM 1592 N N . HIS A 1 204 ? -12.100 -1.609 21.771 1.00 82.88 204 HIS A N 1
ATOM 1593 C CA . HIS A 1 204 ? -11.954 -1.480 20.311 1.00 82.88 204 HIS A CA 1
ATOM 1594 C C . HIS A 1 204 ? -12.908 -2.377 19.516 1.00 82.88 204 HIS A C 1
ATOM 1596 O O . HIS A 1 204 ? -13.372 -1.967 18.451 1.00 82.88 204 HIS A O 1
ATOM 1602 N N . TRP A 1 205 ? -13.244 -3.557 20.043 1.00 87.31 205 TRP A N 1
ATOM 1603 C CA . TRP A 1 205 ? -14.065 -4.571 19.368 1.00 87.31 205 TRP A CA 1
ATOM 1604 C C . TRP A 1 205 ? -15.153 -5.131 20.306 1.00 87.31 205 TRP A C 1
ATOM 1606 O O . TRP A 1 205 ? -15.175 -6.334 20.586 1.00 87.31 205 TRP A O 1
ATOM 1616 N N . PRO A 1 206 ? -16.073 -4.289 20.817 1.00 86.81 206 PRO A N 1
ATOM 1617 C CA . PRO A 1 206 ? -17.036 -4.678 21.851 1.00 86.81 206 PRO A CA 1
ATOM 1618 C C . PRO A 1 206 ? -17.944 -5.842 21.435 1.00 86.81 206 PRO A C 1
ATOM 1620 O O . PRO A 1 206 ? -18.264 -6.702 22.260 1.00 86.81 206 PRO A O 1
ATOM 1623 N N . ALA A 1 207 ? -18.334 -5.919 20.156 1.00 88.81 207 ALA A N 1
ATOM 1624 C CA . ALA A 1 207 ? -19.162 -7.018 19.667 1.00 88.81 207 ALA A CA 1
ATOM 1625 C C . ALA A 1 207 ? -18.388 -8.346 19.664 1.00 88.81 207 ALA A C 1
ATOM 1627 O O . ALA A 1 207 ? -18.922 -9.375 20.081 1.00 88.81 207 ALA A O 1
ATOM 1628 N N . TRP A 1 208 ? -17.116 -8.320 19.259 1.00 90.06 208 TRP A N 1
ATOM 1629 C CA . TRP A 1 208 ? -16.243 -9.492 19.305 1.00 90.06 208 TRP A CA 1
ATOM 1630 C C . TRP A 1 208 ? -15.930 -9.924 20.739 1.00 90.06 208 TRP A C 1
ATOM 1632 O O . TRP A 1 208 ? -16.020 -11.109 21.065 1.00 90.06 208 TRP A O 1
ATOM 1642 N N . ALA A 1 209 ? -15.616 -8.962 21.609 1.00 90.62 209 ALA A N 1
ATOM 1643 C CA . ALA A 1 209 ? -15.304 -9.210 23.007 1.00 90.62 209 ALA A CA 1
ATOM 1644 C C . ALA A 1 209 ? -16.491 -9.851 23.742 1.00 90.62 209 ALA A C 1
ATOM 1646 O O . ALA A 1 209 ? -16.294 -10.859 24.412 1.00 90.62 209 ALA A O 1
ATOM 1647 N N . ARG A 1 210 ? -17.734 -9.387 23.530 1.00 91.06 210 ARG A N 1
ATOM 1648 C CA . ARG A 1 210 ? -18.933 -10.042 24.096 1.00 91.06 210 ARG A CA 1
ATOM 1649 C C . ARG A 1 210 ? -19.098 -11.480 23.623 1.00 91.06 210 ARG A C 1
ATOM 1651 O O . ARG A 1 210 ? -19.367 -12.357 24.434 1.00 91.06 210 ARG A O 1
ATOM 1658 N N . LYS A 1 211 ? -18.887 -11.751 22.329 1.00 91.19 211 LYS A N 1
ATOM 1659 C CA . LYS A 1 211 ? -18.960 -13.119 21.781 1.00 91.19 211 LYS A CA 1
ATOM 1660 C C . LYS A 1 211 ? -17.919 -14.058 22.403 1.00 91.19 211 LYS A C 1
ATOM 1662 O O . LYS A 1 211 ? -18.135 -15.266 22.417 1.00 91.19 211 LYS A O 1
ATOM 1667 N N . LYS A 1 212 ? -16.776 -13.530 22.854 1.00 90.44 212 LYS A N 1
ATOM 1668 C CA . LYS A 1 212 ? -15.662 -14.321 23.399 1.00 90.44 212 LYS A CA 1
ATOM 1669 C C . LYS A 1 212 ? -15.644 -14.421 24.920 1.00 90.44 212 LYS A C 1
ATOM 1671 O O . LYS A 1 212 ? -15.250 -15.464 25.425 1.00 90.44 212 LYS A O 1
ATOM 1676 N N . LEU A 1 213 ? -16.042 -13.363 25.617 1.00 90.69 213 LEU A N 1
ATOM 1677 C CA . LEU A 1 213 ? -15.914 -13.226 27.069 1.00 90.69 213 LEU A CA 1
ATOM 1678 C C . LEU A 1 213 ? -17.266 -13.306 27.795 1.00 90.69 213 LEU A C 1
ATOM 1680 O O . LEU A 1 213 ? -17.296 -13.539 28.998 1.00 90.69 213 LEU A O 1
ATOM 1684 N N . GLY A 1 214 ? -18.384 -13.134 27.080 1.00 89.25 214 GLY A N 1
ATOM 1685 C CA . GLY A 1 214 ? -19.707 -12.974 27.681 1.00 89.25 214 GLY A CA 1
ATOM 1686 C C . GLY A 1 214 ? -19.864 -11.574 28.269 1.00 89.25 214 GLY A C 1
ATOM 1687 O O . GLY A 1 214 ? -20.315 -10.658 27.578 1.00 89.25 214 GLY A O 1
ATOM 1688 N N . GLU A 1 215 ? -19.461 -11.403 29.526 1.00 85.81 215 GLU A N 1
ATOM 1689 C CA . GLU A 1 215 ? -19.461 -10.103 30.200 1.00 85.81 215 GLU A CA 1
ATOM 1690 C C . GLU A 1 215 ? -18.210 -9.299 29.833 1.00 85.81 215 GLU A C 1
ATOM 1692 O O . GLU A 1 215 ? -17.089 -9.812 29.818 1.00 85.81 215 GLU A O 1
ATOM 1697 N N . LEU A 1 216 ? -18.407 -8.021 29.502 1.00 82.94 216 LEU A N 1
ATOM 1698 C CA . LEU A 1 216 ? -17.295 -7.132 29.190 1.00 82.94 216 LEU A CA 1
ATOM 1699 C C . LEU A 1 216 ? -16.694 -6.593 30.490 1.00 82.94 216 LEU A C 1
ATOM 1701 O O . LEU A 1 216 ? -17.439 -6.031 31.298 1.00 82.94 216 LEU A O 1
ATOM 1705 N N . PRO A 1 217 ? -15.366 -6.685 30.682 1.00 82.56 217 PRO A N 1
ATOM 1706 C CA . PRO A 1 217 ? -14.723 -5.959 31.763 1.00 82.56 217 PRO A CA 1
ATOM 1707 C C . PRO A 1 217 ? -14.934 -4.455 31.565 1.00 82.56 217 PRO A C 1
ATOM 1709 O O . PRO A 1 217 ? -15.076 -3.971 30.436 1.00 82.56 217 PRO A O 1
ATOM 1712 N N . GLY A 1 218 ? -14.922 -3.705 32.669 1.00 74.69 218 GLY A N 1
ATOM 1713 C CA . GLY A 1 218 ? -14.877 -2.249 32.603 1.00 74.69 218 GLY A CA 1
ATOM 1714 C C . GLY A 1 218 ? -13.680 -1.819 31.759 1.00 74.69 218 GLY A C 1
ATOM 1715 O O . GLY A 1 218 ? -12.547 -2.208 32.041 1.00 74.69 218 GLY A O 1
ATOM 1716 N N . HIS A 1 219 ? -13.925 -1.057 30.696 1.00 67.38 219 HIS A N 1
ATOM 1717 C CA . HIS A 1 219 ? -12.842 -0.574 29.856 1.00 67.38 219 HIS A CA 1
ATOM 1718 C C . HIS A 1 219 ? -12.229 0.687 30.475 1.00 67.38 219 HIS A C 1
ATOM 1720 O O . HIS A 1 219 ? -12.936 1.586 30.938 1.00 67.38 219 HIS A O 1
ATOM 1726 N N . VAL A 1 220 ? -10.908 0.789 30.437 1.00 64.81 220 VAL A N 1
ATOM 1727 C CA . VAL A 1 220 ? -10.235 2.085 30.525 1.00 64.81 220 VAL A CA 1
ATOM 1728 C C . VAL A 1 220 ? -9.937 2.494 29.091 1.00 64.81 220 VAL A C 1
ATOM 1730 O O . VAL A 1 220 ? -9.496 1.661 28.295 1.00 64.81 220 VAL A O 1
ATOM 1733 N N . GLU A 1 221 ? -10.227 3.746 28.736 1.00 65.81 221 GLU A N 1
ATOM 1734 C CA . GLU A 1 221 ? -9.886 4.271 27.414 1.00 65.81 221 GLU A CA 1
ATOM 1735 C C . GLU A 1 221 ? -8.387 4.051 27.182 1.00 65.81 221 GLU A C 1
ATOM 1737 O O . GLU A 1 221 ? -7.548 4.442 27.998 1.00 65.81 221 GLU A O 1
ATOM 1742 N N . THR A 1 222 ? -8.039 3.343 26.105 1.00 65.25 222 THR A N 1
ATOM 1743 C CA . THR A 1 222 ? -6.629 3.109 25.784 1.00 65.25 222 THR A CA 1
ATOM 1744 C C . THR A 1 222 ? -5.957 4.455 25.580 1.00 65.25 222 THR A C 1
ATOM 1746 O O . THR A 1 222 ? -6.489 5.270 24.828 1.00 65.25 222 THR A O 1
ATOM 1749 N N . ALA A 1 223 ? -4.797 4.672 26.207 1.00 69.06 223 ALA A N 1
ATOM 1750 C CA . ALA A 1 223 ? -4.043 5.910 26.059 1.00 69.06 223 ALA A CA 1
ATOM 1751 C C . ALA A 1 223 ? -3.870 6.250 24.568 1.00 69.06 223 ALA A C 1
ATOM 1753 O O . ALA A 1 223 ? -3.164 5.558 23.831 1.00 69.06 223 ALA A O 1
ATOM 1754 N N . ALA A 1 224 ? -4.558 7.302 24.130 1.00 71.19 224 ALA A N 1
ATOM 1755 C CA . ALA A 1 224 ? -4.524 7.798 22.767 1.00 71.19 224 ALA A CA 1
ATOM 1756 C C . ALA A 1 224 ? -3.935 9.214 22.770 1.00 71.19 224 ALA A C 1
ATOM 1758 O O . ALA A 1 224 ? -4.185 9.986 23.703 1.00 71.19 224 ALA A O 1
ATOM 1759 N N . PRO A 1 225 ? -3.166 9.596 21.738 1.00 81.06 225 PRO A N 1
ATOM 1760 C CA . PRO A 1 225 ? -2.732 10.975 21.583 1.00 81.06 225 PRO A CA 1
ATOM 1761 C C . PRO A 1 225 ? -3.930 11.930 21.559 1.00 81.06 225 PRO A C 1
ATOM 1763 O O . PRO A 1 225 ? -5.016 11.578 21.093 1.00 81.06 225 PRO A O 1
ATOM 1766 N N . ALA A 1 226 ? -3.724 13.167 22.015 1.00 85.12 226 ALA A N 1
ATOM 1767 C CA . ALA A 1 226 ? -4.773 14.181 22.014 1.00 85.12 226 ALA A CA 1
ATOM 1768 C C . ALA A 1 226 ? -5.416 14.329 20.621 1.00 85.12 226 ALA A C 1
ATOM 1770 O O . ALA A 1 226 ? -4.731 14.269 19.595 1.00 85.12 226 ALA A O 1
ATOM 1771 N N . LYS A 1 227 ? -6.727 14.610 20.571 1.0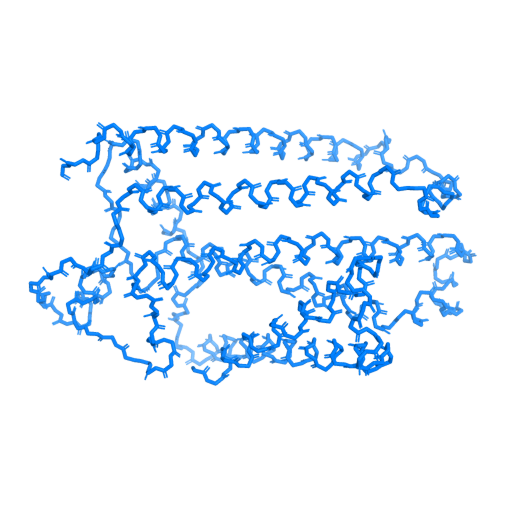0 81.75 227 LYS A N 1
ATOM 1772 C CA . LYS A 1 227 ? -7.484 14.769 19.311 1.00 81.75 227 LYS A CA 1
ATOM 1773 C C . LYS A 1 227 ? -6.816 15.755 18.339 1.00 81.75 227 LYS A C 1
ATOM 1775 O O . LYS A 1 227 ? -6.802 15.510 17.135 1.00 81.75 227 LYS A O 1
ATOM 1780 N N . LYS A 1 228 ? -6.214 16.833 18.863 1.00 82.00 228 LYS A N 1
ATOM 1781 C CA . LYS A 1 228 ? -5.443 17.821 18.084 1.00 82.00 228 LYS A CA 1
ATOM 1782 C C . LYS A 1 228 ? -4.199 17.211 17.432 1.00 82.00 228 LYS A C 1
ATOM 1784 O O . LYS A 1 228 ? -3.957 17.464 16.258 1.00 82.00 228 LYS A O 1
ATOM 1789 N N . THR A 1 229 ? -3.454 16.376 18.157 1.00 85.25 229 THR A N 1
ATOM 1790 C CA . THR A 1 229 ? -2.290 15.651 17.629 1.00 85.25 229 THR A CA 1
ATOM 1791 C C . THR A 1 229 ? -2.708 14.684 16.528 1.00 85.25 229 THR A C 1
ATOM 1793 O O . THR A 1 229 ? -2.119 14.695 15.453 1.00 85.25 229 THR A O 1
ATOM 1796 N N . LEU A 1 230 ? -3.768 13.898 16.748 1.00 84.56 230 LEU A N 1
ATOM 1797 C CA . LEU A 1 230 ? -4.283 12.971 15.736 1.00 84.56 230 LEU A CA 1
ATOM 1798 C C . LEU A 1 230 ? -4.736 13.705 14.464 1.00 84.56 230 LEU A C 1
ATOM 1800 O O . LEU A 1 230 ? -4.404 13.271 13.361 1.00 84.56 230 LEU A O 1
ATOM 1804 N N . ALA A 1 231 ? -5.442 14.831 14.609 1.00 83.56 231 ALA A N 1
ATOM 1805 C CA . ALA A 1 231 ? -5.851 15.669 13.484 1.00 83.56 231 ALA A CA 1
ATOM 1806 C C . ALA A 1 231 ? -4.647 16.280 12.749 1.00 83.56 231 ALA A C 1
ATOM 1808 O O . ALA A 1 231 ? -4.606 16.243 11.522 1.00 83.56 231 ALA A O 1
ATOM 1809 N N . GLY A 1 232 ? -3.653 16.784 13.488 1.00 86.50 232 GLY A N 1
ATOM 1810 C CA . GLY A 1 232 ? -2.424 17.346 12.928 1.00 86.50 232 GLY A CA 1
ATOM 1811 C C . GLY A 1 232 ? -1.617 16.323 12.129 1.00 86.50 232 GLY A C 1
ATOM 1812 O O . GLY A 1 232 ? -1.258 16.596 10.989 1.00 86.50 232 GLY A O 1
ATOM 1813 N N . VAL A 1 233 ? -1.404 15.121 12.678 1.00 85.88 233 VAL A N 1
ATOM 1814 C CA . VAL A 1 233 ? -0.714 14.022 11.976 1.00 85.88 233 VAL A CA 1
ATOM 1815 C C . VAL A 1 233 ? -1.495 13.588 10.735 1.00 85.88 233 VAL A C 1
ATOM 1817 O O . VAL A 1 233 ? -0.904 13.435 9.672 1.00 85.88 233 VAL A O 1
ATOM 1820 N N . THR A 1 234 ? -2.822 13.452 10.834 1.00 85.94 234 THR A N 1
ATOM 1821 C CA . THR A 1 234 ? -3.667 13.098 9.680 1.00 85.94 234 THR A CA 1
ATOM 1822 C C . THR A 1 234 ? -3.553 14.141 8.569 1.00 85.94 234 THR A C 1
ATOM 1824 O O . THR A 1 234 ? -3.362 13.786 7.410 1.00 85.94 234 THR A O 1
ATOM 1827 N N . PHE A 1 235 ? -3.637 15.430 8.911 1.00 86.62 235 PHE A N 1
ATOM 1828 C CA . PHE A 1 235 ? -3.495 16.515 7.942 1.00 86.62 235 PHE A CA 1
ATOM 1829 C C . PHE A 1 235 ? -2.097 16.540 7.315 1.00 86.62 235 PHE A C 1
ATOM 1831 O O . PHE A 1 235 ? -1.984 16.685 6.103 1.00 86.62 235 PHE A O 1
ATOM 1838 N N . ALA A 1 236 ? -1.045 16.340 8.113 1.00 88.19 236 ALA A N 1
ATOM 1839 C CA . ALA A 1 236 ? 0.328 16.275 7.622 1.00 88.19 236 ALA A CA 1
ATOM 1840 C C . ALA A 1 236 ? 0.538 15.107 6.646 1.00 88.19 236 ALA A C 1
ATOM 1842 O O . ALA A 1 236 ? 1.125 15.311 5.587 1.00 88.19 236 ALA A O 1
ATOM 1843 N N . LEU A 1 237 ? 0.015 13.913 6.957 1.00 88.31 237 LEU A N 1
ATOM 1844 C CA . LEU A 1 237 ? 0.058 12.757 6.055 1.00 88.31 237 LEU A CA 1
ATOM 1845 C C . LEU A 1 237 ? -0.695 13.039 4.749 1.00 88.31 237 LEU A C 1
ATOM 1847 O O . LEU A 1 237 ? -0.143 12.828 3.673 1.00 88.31 237 LEU A O 1
ATOM 1851 N N . LEU A 1 238 ? -1.924 13.562 4.829 1.00 88.19 238 LEU A N 1
ATOM 1852 C CA . LEU A 1 238 ? -2.715 13.906 3.643 1.00 88.19 238 LEU A CA 1
ATOM 1853 C C . LEU A 1 238 ? -2.016 14.953 2.773 1.00 88.19 238 LEU A C 1
ATOM 1855 O O . LEU A 1 238 ? -1.961 14.787 1.560 1.00 88.19 238 LEU A O 1
ATOM 1859 N N . LEU A 1 239 ? -1.460 16.004 3.379 1.00 87.19 239 LEU A N 1
ATOM 1860 C CA . LEU A 1 239 ? -0.731 17.043 2.660 1.00 87.19 239 LEU A CA 1
ATOM 1861 C C . LEU A 1 239 ? 0.537 16.486 2.007 1.00 87.19 239 LEU A C 1
ATOM 1863 O O . LEU A 1 239 ? 0.783 16.760 0.837 1.00 87.19 239 LEU A O 1
ATOM 1867 N N . PHE A 1 240 ? 1.313 15.681 2.737 1.00 89.25 240 PHE A N 1
ATOM 1868 C CA . PHE A 1 240 ? 2.512 15.033 2.212 1.00 89.25 240 PHE A CA 1
ATOM 1869 C C . PHE A 1 240 ? 2.187 14.181 0.981 1.00 89.25 240 PHE A C 1
ATOM 1871 O O . PHE A 1 240 ? 2.778 14.390 -0.077 1.00 89.25 240 PHE A O 1
ATOM 1878 N N . PHE A 1 241 ? 1.206 13.279 1.077 1.00 89.19 241 PHE A N 1
ATOM 1879 C CA . PHE A 1 241 ? 0.830 12.431 -0.054 1.00 89.19 241 PHE A CA 1
ATOM 1880 C C . PHE A 1 241 ? 0.170 13.214 -1.186 1.00 89.19 241 PHE A C 1
ATOM 1882 O O . PHE A 1 241 ? 0.452 12.925 -2.344 1.00 89.19 241 PHE A O 1
ATOM 1889 N N . ALA A 1 242 ? -0.631 14.242 -0.891 1.00 83.00 242 ALA A N 1
ATOM 1890 C CA . ALA A 1 242 ? -1.181 15.118 -1.921 1.00 83.00 242 ALA A CA 1
ATOM 1891 C C . ALA A 1 242 ? -0.065 15.801 -2.721 1.00 83.00 242 ALA A C 1
ATOM 1893 O O . ALA A 1 242 ? -0.112 15.795 -3.949 1.00 83.00 242 ALA A O 1
ATOM 1894 N N . VAL A 1 243 ? 0.963 16.329 -2.048 1.00 86.50 243 VAL A N 1
ATOM 1895 C CA . VAL A 1 243 ? 2.123 16.946 -2.707 1.00 86.50 243 VAL A CA 1
ATOM 1896 C C . VAL A 1 243 ? 2.912 15.911 -3.504 1.00 86.50 243 VAL A C 1
ATOM 1898 O O . VAL A 1 243 ? 3.172 16.144 -4.678 1.00 86.50 243 VAL A O 1
ATOM 1901 N N . VAL A 1 244 ? 3.257 14.764 -2.912 1.00 85.56 244 VAL A N 1
ATOM 1902 C CA . VAL A 1 244 ? 4.076 13.726 -3.566 1.00 85.56 244 VAL A CA 1
ATOM 1903 C C . VAL A 1 244 ? 3.372 13.127 -4.784 1.00 85.56 244 VAL A C 1
ATOM 1905 O O . VAL A 1 244 ? 3.973 13.035 -5.856 1.00 85.56 244 VAL A O 1
ATOM 1908 N N . VAL A 1 245 ? 2.098 12.748 -4.651 1.00 81.44 245 VAL A N 1
ATOM 1909 C CA . VAL A 1 245 ? 1.311 12.178 -5.754 1.00 81.44 245 VAL A CA 1
ATOM 1910 C C . VAL A 1 245 ? 1.106 13.221 -6.843 1.00 81.44 245 VAL A C 1
ATOM 1912 O O . VAL A 1 245 ? 1.353 12.925 -8.007 1.00 81.44 245 VAL A O 1
ATOM 1915 N N . THR A 1 246 ? 0.732 14.454 -6.489 1.00 77.88 246 THR A N 1
ATOM 1916 C CA . THR A 1 246 ? 0.549 15.520 -7.484 1.00 77.88 246 THR A CA 1
ATOM 1917 C C . THR A 1 246 ? 1.861 15.819 -8.199 1.00 77.88 246 THR A C 1
ATOM 1919 O O . THR A 1 246 ? 1.892 15.794 -9.421 1.00 77.88 246 THR A O 1
ATOM 1922 N N . ALA A 1 247 ? 2.965 16.018 -7.476 1.00 80.94 247 ALA A N 1
ATOM 1923 C CA . ALA A 1 247 ? 4.271 16.270 -8.079 1.00 80.94 247 ALA A CA 1
ATOM 1924 C C . ALA A 1 247 ? 4.701 15.132 -9.013 1.00 80.94 247 ALA A C 1
ATOM 1926 O O . ALA A 1 247 ? 5.201 15.399 -10.102 1.00 80.94 247 ALA A O 1
ATOM 1927 N N . THR A 1 248 ? 4.443 13.875 -8.637 1.00 76.88 248 THR A N 1
ATOM 1928 C CA . THR A 1 248 ? 4.770 12.725 -9.489 1.00 76.88 248 THR A CA 1
ATOM 1929 C C . THR A 1 248 ? 3.870 12.645 -10.716 1.00 76.88 248 THR A C 1
ATOM 1931 O O . THR A 1 248 ? 4.365 12.375 -11.802 1.00 76.88 248 THR A O 1
ATOM 1934 N N . LEU A 1 249 ? 2.568 12.914 -10.588 1.00 73.38 249 LEU A N 1
ATOM 1935 C CA . LEU A 1 249 ? 1.654 12.961 -11.733 1.00 73.38 249 LEU A CA 1
ATOM 1936 C C . LEU A 1 249 ? 2.017 14.098 -12.688 1.00 73.38 249 LEU A C 1
ATOM 1938 O O . LEU A 1 249 ? 2.049 13.885 -13.893 1.00 73.38 249 LEU A O 1
ATOM 1942 N N . PHE A 1 250 ? 2.347 15.281 -12.167 1.00 72.44 250 PHE A N 1
ATOM 1943 C CA . PHE A 1 250 ? 2.855 16.384 -12.979 1.00 72.44 250 PHE A CA 1
ATOM 1944 C C . PHE A 1 250 ? 4.162 15.990 -13.669 1.00 72.44 250 PHE A C 1
ATOM 1946 O O . PHE A 1 250 ? 4.278 16.158 -14.877 1.00 72.44 250 PHE A O 1
ATOM 1953 N N . ALA A 1 251 ? 5.116 15.401 -12.945 1.00 69.19 251 ALA A N 1
ATOM 1954 C CA . ALA A 1 251 ? 6.343 14.902 -13.549 1.00 69.19 251 ALA A CA 1
ATOM 1955 C C . ALA A 1 251 ? 6.045 13.858 -14.634 1.00 69.19 251 ALA A C 1
ATOM 1957 O O . ALA A 1 251 ? 6.615 13.946 -15.704 1.00 69.19 251 ALA A O 1
ATOM 1958 N N . ALA A 1 252 ? 5.117 12.924 -14.424 1.00 66.25 252 ALA A N 1
ATOM 1959 C CA . ALA A 1 252 ? 4.777 11.898 -15.408 1.00 66.25 252 ALA A CA 1
ATOM 1960 C C . ALA A 1 252 ? 4.069 12.468 -16.652 1.00 66.25 252 ALA A C 1
ATOM 1962 O O . ALA A 1 252 ? 4.382 12.066 -17.769 1.00 66.25 252 ALA A O 1
ATOM 1963 N N . VAL A 1 253 ? 3.144 13.418 -16.473 1.00 64.50 253 VAL A N 1
ATOM 1964 C CA . VAL A 1 253 ? 2.355 14.040 -17.554 1.00 64.50 253 VAL A CA 1
ATOM 1965 C C . VAL A 1 253 ? 3.178 15.040 -18.365 1.00 64.50 253 VAL A C 1
ATOM 1967 O O . VAL A 1 253 ? 3.050 15.094 -19.585 1.00 64.50 253 VAL A O 1
ATOM 1970 N N . PHE A 1 254 ? 4.003 15.847 -17.696 1.00 58.31 254 PHE A N 1
ATOM 1971 C CA . PHE A 1 254 ? 4.808 16.897 -18.328 1.00 58.31 254 PHE A CA 1
ATOM 1972 C C . PHE A 1 254 ? 6.228 16.447 -18.667 1.00 58.31 254 PHE A C 1
ATOM 1974 O O . PHE A 1 254 ? 6.970 17.202 -19.297 1.00 58.31 254 PHE A O 1
ATOM 1981 N N . SER A 1 255 ? 6.621 15.238 -18.267 1.00 55.06 255 SER A N 1
ATOM 1982 C CA . SER A 1 255 ? 7.904 14.682 -18.664 1.00 55.06 255 SER A CA 1
ATOM 1983 C C . SER A 1 255 ? 7.945 14.506 -20.186 1.00 55.06 255 SER A C 1
ATOM 1985 O O . SER A 1 255 ? 7.010 13.949 -20.766 1.00 55.06 255 SER A O 1
ATOM 1987 N N . PRO A 1 256 ? 9.040 14.918 -20.851 1.00 46.50 256 PRO A N 1
ATOM 1988 C CA . PRO A 1 256 ? 9.267 14.692 -22.276 1.00 46.50 256 PRO A CA 1
ATOM 1989 C C . PRO A 1 256 ? 9.593 13.216 -22.584 1.00 46.50 256 PRO A C 1
ATOM 1991 O O . PRO A 1 256 ? 10.419 12.924 -23.446 1.00 46.50 256 PRO A O 1
ATOM 1994 N N . LEU A 1 257 ? 8.998 12.268 -21.851 1.00 46.22 257 LEU A N 1
ATOM 1995 C CA . LEU A 1 257 ? 9.256 10.845 -22.009 1.00 46.22 257 LEU A CA 1
ATOM 1996 C C . LEU A 1 257 ? 8.906 10.376 -23.436 1.00 46.22 257 LEU A C 1
ATOM 1998 O O . LEU A 1 257 ? 7.964 10.887 -24.050 1.00 46.22 257 LEU A O 1
ATOM 2002 N N . PRO A 1 258 ? 9.587 9.320 -23.923 1.00 47.44 258 PRO A N 1
ATOM 2003 C CA . PRO A 1 258 ? 9.353 8.726 -25.241 1.00 47.44 258 PRO A CA 1
ATOM 2004 C C . PRO A 1 258 ? 7.901 8.297 -25.475 1.00 47.44 258 PRO A C 1
ATOM 2006 O O . PRO A 1 258 ? 7.496 8.089 -26.612 1.00 47.44 258 PRO A O 1
ATOM 2009 N N . THR A 1 259 ? 7.100 8.151 -24.409 1.00 48.88 259 THR A N 1
ATOM 2010 C CA . THR A 1 259 ? 5.669 7.836 -24.476 1.00 48.88 259 THR A CA 1
ATOM 2011 C C . THR A 1 259 ? 4.917 8.776 -25.398 1.00 48.88 259 THR A C 1
ATOM 2013 O O . THR A 1 259 ? 4.001 8.309 -26.056 1.00 48.88 259 THR A O 1
ATOM 2016 N N . ARG A 1 260 ? 5.284 10.061 -25.500 1.00 47.56 260 ARG A N 1
ATOM 2017 C CA . ARG A 1 260 ? 4.633 10.974 -26.451 1.00 47.56 260 ARG A CA 1
ATOM 2018 C C . ARG A 1 260 ? 4.901 10.561 -27.898 1.00 47.56 260 ARG A C 1
ATOM 2020 O O . ARG A 1 260 ? 3.965 10.520 -28.688 1.00 47.56 260 ARG A O 1
ATOM 2027 N N . ASP A 1 261 ? 6.140 10.213 -28.221 1.00 50.97 261 ASP A N 1
ATOM 2028 C CA . ASP A 1 261 ? 6.522 9.788 -29.568 1.00 50.97 261 ASP A CA 1
ATOM 2029 C C . ASP A 1 261 ? 5.894 8.429 -29.912 1.00 50.97 261 ASP A C 1
ATOM 2031 O O . ASP A 1 261 ? 5.385 8.249 -31.017 1.00 50.97 261 ASP A O 1
ATOM 2035 N N . TYR A 1 262 ? 5.809 7.510 -28.941 1.00 51.75 262 TYR A N 1
ATOM 2036 C CA . TYR A 1 262 ? 5.085 6.244 -29.096 1.00 51.75 262 TYR A CA 1
ATOM 2037 C C . TYR A 1 262 ? 3.567 6.437 -29.207 1.00 51.75 262 TYR A C 1
ATOM 2039 O O . TYR A 1 262 ? 2.952 5.806 -30.055 1.00 51.75 262 TYR A O 1
ATOM 2047 N N . LEU A 1 263 ? 2.956 7.325 -28.416 1.00 51.56 263 LEU A N 1
ATOM 2048 C CA . LEU A 1 263 ? 1.524 7.654 -28.478 1.00 51.56 263 LEU A CA 1
ATOM 2049 C C . LEU A 1 263 ? 1.137 8.241 -29.836 1.00 51.56 263 LEU A C 1
ATOM 2051 O O . LEU A 1 263 ? 0.082 7.911 -30.363 1.00 51.56 263 LEU A O 1
ATOM 2055 N N . VAL A 1 264 ? 1.996 9.090 -30.405 1.00 55.53 264 VAL A N 1
ATOM 2056 C CA . VAL A 1 264 ? 1.816 9.644 -31.755 1.00 55.53 264 VAL A CA 1
ATOM 2057 C C . VAL A 1 264 ? 2.070 8.575 -32.829 1.00 55.53 264 VAL A C 1
ATOM 2059 O O . VAL A 1 264 ? 1.471 8.635 -33.901 1.00 55.53 264 VAL A O 1
ATOM 2062 N N . 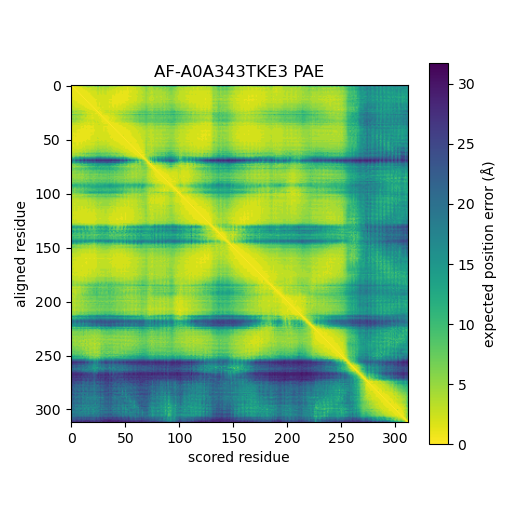ALA A 1 265 ? 2.911 7.575 -32.543 1.00 57.09 265 ALA A N 1
ATOM 2063 C CA . ALA A 1 265 ? 3.169 6.433 -33.421 1.00 57.09 265 ALA A CA 1
ATOM 2064 C C . ALA A 1 265 ? 2.098 5.324 -33.349 1.00 57.09 265 ALA A C 1
ATOM 2066 O O . ALA A 1 265 ? 2.002 4.521 -34.280 1.00 57.09 265 ALA A O 1
ATOM 2067 N N . VAL A 1 266 ? 1.275 5.261 -32.292 1.00 55.66 266 VAL A N 1
ATOM 2068 C CA . VAL A 1 266 ? 0.087 4.396 -32.254 1.00 55.66 266 VAL A CA 1
ATOM 2069 C C . VAL A 1 266 ? -0.961 5.003 -33.187 1.00 55.66 266 VAL A C 1
ATOM 2071 O O . VAL A 1 266 ? -1.667 5.948 -32.846 1.00 55.66 266 VAL A O 1
ATOM 2074 N N . SER A 1 267 ? -1.064 4.462 -34.399 1.00 46.44 267 SER A N 1
ATOM 2075 C CA . SER A 1 267 ? -2.069 4.884 -35.370 1.00 46.44 267 SER A CA 1
ATOM 2076 C C . SER A 1 267 ? -3.470 4.472 -34.902 1.00 46.44 267 SER A C 1
ATOM 2078 O O . SER A 1 267 ? -3.894 3.336 -35.111 1.00 46.44 267 SER A O 1
ATOM 2080 N N . GLY A 1 268 ? -4.191 5.390 -34.262 1.00 56.69 268 GLY A N 1
ATOM 2081 C CA . GLY A 1 268 ? -5.592 5.209 -33.893 1.00 56.69 268 GLY A CA 1
ATOM 2082 C C . GLY A 1 268 ? -6.005 6.106 -32.734 1.00 56.69 268 GLY A C 1
ATOM 2083 O O . GLY A 1 268 ? -5.353 6.146 -31.696 1.00 56.69 268 GLY A O 1
ATOM 2084 N N . ASP A 1 269 ? -7.128 6.797 -32.889 1.00 51.16 269 ASP A N 1
ATOM 2085 C CA . ASP A 1 269 ? -7.736 7.627 -31.850 1.00 51.16 269 ASP A CA 1
ATOM 2086 C C . ASP A 1 269 ? -8.504 6.750 -30.838 1.00 51.16 269 ASP A C 1
ATOM 2088 O O . ASP A 1 269 ? -9.725 6.813 -30.702 1.00 51.16 269 ASP A O 1
ATOM 2092 N N . VAL A 1 270 ? -7.785 5.829 -30.184 1.00 51.59 270 VAL A N 1
ATOM 2093 C CA . VAL A 1 270 ? -8.363 4.781 -29.317 1.00 51.59 270 VAL A CA 1
ATOM 2094 C C . VAL A 1 270 ? -8.966 5.371 -28.034 1.00 51.59 270 VAL A C 1
ATOM 2096 O O . VAL A 1 270 ? -9.834 4.759 -27.413 1.00 51.59 270 VAL A O 1
ATOM 2099 N N . LEU A 1 271 ? -8.523 6.568 -27.632 1.00 49.88 271 LEU A N 1
ATOM 2100 C CA . LEU A 1 271 ? -8.931 7.211 -26.381 1.00 49.88 271 LEU A CA 1
ATOM 2101 C C . LEU A 1 271 ? -10.077 8.216 -26.538 1.00 49.88 271 LEU A C 1
ATOM 2103 O O . LEU A 1 271 ? -10.810 8.415 -25.571 1.00 49.88 271 LEU A O 1
ATOM 2107 N N . THR A 1 272 ? -10.266 8.838 -27.709 1.00 53.38 272 THR A N 1
ATOM 2108 C CA . THR A 1 272 ? -11.276 9.905 -27.855 1.00 53.38 272 THR A CA 1
ATOM 2109 C C . THR A 1 272 ? -12.497 9.519 -28.692 1.00 53.38 272 THR A C 1
ATOM 2111 O O . THR A 1 272 ? -13.478 10.263 -28.714 1.00 53.38 272 THR A O 1
ATOM 2114 N N . GLN A 1 273 ? -12.511 8.327 -29.302 1.00 51.06 273 GLN A N 1
ATOM 2115 C CA . GLN A 1 273 ? -13.627 7.871 -30.138 1.00 51.06 273 GLN A CA 1
ATOM 2116 C C . GLN A 1 273 ? -14.221 6.528 -29.682 1.00 51.06 273 GLN A C 1
ATOM 2118 O O . GLN A 1 273 ? -13.538 5.642 -29.170 1.00 51.06 273 GLN A O 1
ATOM 2123 N N . GLY A 1 274 ? -15.534 6.371 -29.878 1.00 64.25 274 GLY A N 1
ATOM 2124 C CA . GLY A 1 274 ? -16.269 5.133 -29.598 1.00 64.25 274 GLY A CA 1
ATOM 2125 C C . GLY A 1 274 ? -16.635 4.901 -28.125 1.00 64.25 274 GLY A C 1
ATOM 2126 O O . GLY A 1 274 ? -16.537 5.787 -27.275 1.00 64.25 274 GLY A O 1
ATOM 2127 N N . VAL A 1 275 ? -17.100 3.683 -27.820 1.00 65.69 275 VAL A N 1
ATOM 2128 C CA . VAL A 1 275 ? -17.589 3.292 -26.480 1.00 65.69 275 VAL A CA 1
ATOM 2129 C C . VAL A 1 275 ? -16.503 3.458 -25.412 1.00 65.69 275 VAL A C 1
ATOM 2131 O O . VAL A 1 275 ? -16.796 3.920 -24.312 1.00 65.69 275 VAL A O 1
ATOM 2134 N N . THR A 1 276 ? -15.246 3.158 -25.747 1.00 52.38 276 THR A N 1
ATOM 2135 C CA . THR A 1 276 ? -14.094 3.305 -24.847 1.00 52.38 276 THR A CA 1
ATOM 2136 C C . THR A 1 276 ? -13.881 4.758 -24.418 1.00 52.38 276 THR A C 1
ATOM 2138 O O . THR A 1 276 ? -13.681 5.009 -23.231 1.00 52.38 276 THR A O 1
ATOM 2141 N N . GLY A 1 277 ? -14.013 5.721 -25.338 1.00 57.78 277 GLY A N 1
ATOM 2142 C CA . GLY A 1 277 ? -13.909 7.150 -25.023 1.00 57.78 277 GLY A CA 1
ATOM 2143 C C . GLY A 1 277 ? -15.038 7.649 -24.114 1.00 57.78 277 GLY A C 1
ATOM 2144 O O . GLY A 1 277 ? -14.791 8.399 -23.171 1.00 57.78 277 GLY A O 1
ATOM 2145 N N . VAL A 1 278 ? -16.272 7.173 -24.321 1.00 67.19 278 VAL A N 1
ATOM 2146 C CA . VAL A 1 278 ? -17.417 7.502 -23.447 1.00 67.19 278 VAL A CA 1
ATOM 2147 C C . VAL A 1 278 ? -17.231 6.921 -22.044 1.00 67.19 278 VAL A C 1
ATOM 2149 O O . VAL A 1 278 ? -17.437 7.625 -21.055 1.00 67.19 278 VAL A O 1
ATOM 2152 N N . VAL A 1 279 ? -16.809 5.657 -21.941 1.00 64.38 279 VAL A N 1
ATOM 2153 C CA . VAL A 1 279 ? -16.516 5.004 -20.654 1.00 64.38 279 VAL A CA 1
ATOM 2154 C C . VAL A 1 279 ? -15.390 5.734 -19.925 1.00 64.38 279 VAL A C 1
ATOM 2156 O O . VAL A 1 279 ? -15.512 5.991 -18.728 1.00 64.38 279 VAL A O 1
ATOM 2159 N N . TYR A 1 280 ? -14.334 6.125 -20.640 1.00 56.12 280 TYR A N 1
ATOM 2160 C CA . TYR A 1 280 ? -13.225 6.890 -20.079 1.00 56.12 280 TYR A CA 1
ATOM 2161 C C . TYR A 1 280 ? -13.678 8.266 -19.573 1.00 56.12 280 TYR A C 1
ATOM 2163 O O . TYR A 1 280 ? -13.394 8.621 -18.431 1.00 56.12 280 TYR A O 1
ATOM 2171 N N . PHE A 1 281 ? -14.449 9.015 -20.369 1.00 65.88 281 PHE A N 1
ATOM 2172 C CA . PHE A 1 281 ? -14.990 10.317 -19.972 1.00 65.88 281 PHE A CA 1
ATOM 2173 C C . PHE A 1 281 ? -15.881 10.215 -18.728 1.00 65.88 281 PHE A C 1
ATOM 2175 O O . PHE A 1 281 ? -15.691 10.962 -17.767 1.00 65.88 281 PHE A O 1
ATOM 2182 N N . LEU A 1 282 ? -16.838 9.283 -18.712 1.00 66.31 282 LEU A N 1
ATOM 2183 C CA . LEU A 1 282 ? -17.735 9.097 -17.570 1.00 66.31 282 LEU A CA 1
ATOM 2184 C C . LEU A 1 282 ? -16.977 8.621 -16.326 1.00 66.31 282 LEU A C 1
ATOM 2186 O O . LEU A 1 282 ? -17.206 9.150 -15.239 1.00 66.31 282 LEU A O 1
ATOM 2190 N N . GLY A 1 283 ? -16.049 7.674 -16.485 1.00 60.91 283 GLY A N 1
ATOM 2191 C CA . GLY A 1 283 ? -15.212 7.166 -15.400 1.00 60.91 283 GLY A CA 1
ATOM 2192 C C . GLY A 1 283 ? -14.336 8.254 -14.782 1.00 60.91 283 GLY A C 1
ATOM 2193 O O . GLY A 1 283 ? -14.303 8.390 -13.559 1.00 60.91 283 GLY A O 1
ATOM 2194 N N . LEU A 1 284 ? -13.693 9.084 -15.610 1.00 56.25 284 LEU A N 1
ATOM 2195 C CA . LEU A 1 284 ? -12.853 10.188 -15.149 1.00 56.25 284 LEU A CA 1
ATOM 2196 C C . LEU A 1 284 ? -13.673 11.249 -14.402 1.00 56.25 284 LEU A C 1
ATOM 2198 O O . LEU A 1 284 ? -13.291 11.661 -13.309 1.00 56.25 284 LEU A O 1
ATOM 2202 N N . ASN A 1 285 ? -14.831 11.651 -14.935 1.00 60.78 285 ASN A N 1
ATOM 2203 C CA . ASN A 1 285 ? -15.707 12.617 -14.262 1.00 60.78 285 ASN A CA 1
ATOM 2204 C C . ASN A 1 285 ? -16.269 12.068 -12.941 1.00 60.78 285 ASN A C 1
ATOM 2206 O O . ASN A 1 285 ? -16.316 12.791 -11.945 1.00 60.78 285 ASN A O 1
ATOM 2210 N N . ALA A 1 286 ? -16.649 10.787 -12.894 1.00 61.09 286 ALA A N 1
ATOM 2211 C CA . ALA A 1 286 ? -17.090 10.140 -11.660 1.00 61.09 286 ALA A CA 1
ATOM 2212 C C . ALA A 1 286 ? -15.970 10.088 -10.607 1.00 61.09 286 ALA A C 1
ATOM 2214 O O . ALA A 1 286 ? -16.217 10.386 -9.437 1.00 61.09 286 ALA A O 1
ATOM 2215 N N . ALA A 1 287 ? -14.735 9.777 -11.017 1.00 48.06 287 ALA A N 1
ATOM 2216 C CA . ALA A 1 287 ? -13.570 9.800 -10.138 1.00 48.06 287 ALA A CA 1
ATOM 2217 C C . ALA A 1 287 ? -13.306 11.210 -9.582 1.00 48.06 287 ALA A C 1
ATOM 2219 O O . ALA A 1 287 ? -13.122 11.370 -8.377 1.00 48.06 287 ALA A O 1
ATOM 2220 N N . VAL A 1 288 ? -13.376 12.246 -10.426 1.00 56.09 288 VAL A N 1
ATOM 2221 C CA . VAL A 1 288 ? -13.227 13.650 -10.002 1.00 56.09 288 VAL A CA 1
ATOM 2222 C C . VAL A 1 288 ? -14.301 14.043 -8.984 1.00 56.09 288 VAL A C 1
ATOM 2224 O O . VAL A 1 288 ? -13.975 14.597 -7.932 1.00 56.09 288 VAL A O 1
ATOM 2227 N N . LEU A 1 289 ? -15.572 13.716 -9.237 1.00 61.75 289 LEU A N 1
ATOM 2228 C CA . LEU A 1 289 ? -16.663 13.989 -8.295 1.00 61.75 289 LEU A CA 1
ATOM 2229 C C . LEU A 1 289 ? -16.473 13.258 -6.961 1.00 61.75 289 LEU A C 1
ATOM 2231 O O . LEU A 1 289 ? -16.740 13.832 -5.904 1.00 61.75 289 LEU A O 1
ATOM 2235 N N . MET A 1 290 ? -15.976 12.020 -6.993 1.00 56.50 290 MET A N 1
ATOM 2236 C CA . MET A 1 290 ? -15.669 11.248 -5.789 1.00 56.50 290 MET A CA 1
ATOM 2237 C C . MET A 1 290 ? -14.542 11.895 -4.975 1.00 56.50 290 MET A C 1
ATOM 2239 O O . MET A 1 290 ? -14.667 12.011 -3.756 1.00 56.50 290 MET A O 1
ATOM 2243 N N . VAL A 1 291 ? -13.482 12.376 -5.632 1.00 54.06 291 VAL A N 1
ATOM 2244 C CA . VAL A 1 291 ? -12.374 13.092 -4.977 1.00 54.06 291 VAL A CA 1
ATOM 2245 C C . VAL A 1 291 ? -12.857 14.401 -4.350 1.00 54.06 291 VAL A C 1
ATOM 2247 O O . VAL A 1 291 ? -12.552 14.666 -3.185 1.00 54.06 291 VAL A O 1
ATOM 2250 N N . ILE A 1 292 ? -13.651 15.202 -5.070 1.00 65.25 292 ILE A N 1
ATOM 2251 C CA . ILE A 1 292 ? -14.215 16.460 -4.550 1.00 65.25 292 ILE A CA 1
ATOM 2252 C C . ILE A 1 292 ? -15.135 16.185 -3.353 1.00 65.25 292 ILE A C 1
ATOM 2254 O O . ILE A 1 292 ? -14.968 16.790 -2.291 1.00 65.25 292 ILE A O 1
ATOM 2258 N N . GLY A 1 293 ? -16.076 15.247 -3.492 1.00 68.44 293 GLY A N 1
ATOM 2259 C CA . GLY A 1 293 ? -17.020 14.890 -2.433 1.00 68.44 293 GLY A CA 1
ATOM 2260 C C . GLY A 1 293 ? -16.331 14.309 -1.197 1.00 68.44 293 GLY A C 1
ATOM 2261 O O . GLY A 1 293 ? -16.637 14.708 -0.072 1.00 68.44 293 GLY A O 1
ATOM 2262 N N . GLY A 1 294 ? -15.351 13.422 -1.397 1.00 59.44 294 GLY A N 1
ATOM 2263 C CA . GLY A 1 294 ? -14.532 12.856 -0.327 1.00 59.44 294 GLY A CA 1
ATOM 2264 C C . GLY A 1 294 ? -13.725 13.924 0.409 1.00 59.44 294 GLY A C 1
ATOM 2265 O O . GLY A 1 294 ? -13.742 13.968 1.639 1.00 59.44 294 GLY A O 1
ATOM 2266 N N . SER A 1 295 ? -13.095 14.843 -0.326 1.00 59.50 295 SER A N 1
ATOM 2267 C CA . SER A 1 295 ? -12.327 15.951 0.258 1.00 59.50 295 SER A CA 1
ATOM 2268 C C . SER A 1 295 ? -13.216 16.876 1.092 1.00 59.50 295 SER A C 1
ATOM 2270 O O . SER A 1 295 ? -12.876 17.200 2.231 1.00 59.50 295 SER A O 1
ATOM 2272 N N . ALA A 1 296 ? -14.398 17.240 0.580 1.00 71.38 296 ALA A N 1
ATOM 2273 C CA . ALA A 1 296 ? -15.373 18.045 1.314 1.00 71.38 296 ALA A CA 1
ATOM 2274 C C . ALA A 1 296 ? -15.849 17.347 2.602 1.00 71.38 296 ALA A C 1
ATOM 2276 O O . ALA A 1 296 ? -15.923 17.979 3.659 1.00 71.38 296 ALA A O 1
ATOM 2277 N N . ALA A 1 297 ? -16.116 16.038 2.546 1.00 65.12 297 ALA A N 1
ATOM 2278 C CA . ALA A 1 297 ? -16.517 15.249 3.709 1.00 65.12 297 ALA A CA 1
ATOM 2279 C C . ALA A 1 297 ? -15.409 15.166 4.776 1.00 65.12 297 ALA A C 1
ATOM 2281 O O . ALA A 1 297 ? -15.697 15.294 5.970 1.00 65.12 297 ALA A O 1
ATOM 2282 N N . ILE A 1 298 ? -14.146 15.005 4.363 1.00 65.50 298 ILE A N 1
ATOM 2283 C CA . ILE A 1 298 ? -12.984 15.002 5.265 1.00 65.50 298 ILE A CA 1
ATOM 2284 C C . ILE A 1 298 ? -12.837 16.365 5.949 1.00 65.50 298 ILE A C 1
ATOM 2286 O O . ILE A 1 298 ? -12.755 16.421 7.177 1.00 65.50 298 ILE A O 1
ATOM 2290 N N . ILE A 1 299 ? -12.864 17.462 5.184 1.00 71.56 299 ILE A N 1
ATOM 2291 C CA . ILE A 1 299 ? -12.762 18.832 5.716 1.00 71.56 299 ILE A CA 1
ATOM 2292 C C . ILE A 1 299 ? -13.886 19.102 6.723 1.00 71.56 299 ILE A C 1
ATOM 2294 O O . ILE A 1 299 ? -13.631 19.591 7.826 1.00 71.56 299 ILE A O 1
ATOM 2298 N N . TYR A 1 300 ? -15.121 18.729 6.382 1.00 75.75 300 TYR A N 1
ATOM 2299 C CA . TYR A 1 300 ? -16.274 18.858 7.271 1.00 75.75 300 TYR A CA 1
ATOM 2300 C C . TYR A 1 300 ? -16.093 18.071 8.578 1.00 75.75 300 TYR A C 1
ATOM 2302 O O . TYR A 1 300 ? -16.283 18.619 9.666 1.00 75.75 300 TYR A O 1
ATOM 2310 N N . GLY A 1 301 ? -15.669 16.806 8.489 1.00 65.56 301 GLY A N 1
ATOM 2311 C CA . GLY A 1 301 ? -15.436 15.953 9.655 1.00 65.56 301 GLY A CA 1
ATOM 2312 C C . GLY A 1 301 ? -14.314 16.462 10.566 1.00 65.56 301 GLY A C 1
ATOM 2313 O O . GLY A 1 301 ? -14.454 16.424 11.791 1.00 65.56 301 GLY A O 1
ATOM 2314 N N . ILE A 1 302 ? -13.222 16.980 9.992 1.00 68.44 302 ILE A N 1
ATOM 2315 C CA . ILE A 1 302 ? -12.137 17.625 10.748 1.00 68.44 302 ILE A CA 1
ATOM 2316 C C . ILE A 1 302 ? -12.664 18.879 11.452 1.00 68.44 302 ILE A C 1
ATOM 2318 O O . ILE A 1 302 ? -12.438 19.038 12.651 1.00 68.44 302 ILE A O 1
ATOM 2322 N N . SER A 1 303 ? -13.415 19.731 10.744 1.00 75.06 303 SER A N 1
ATOM 2323 C CA . SER A 1 303 ? -13.975 20.966 11.304 1.00 75.06 303 SER A CA 1
ATOM 2324 C C . SER A 1 303 ? -14.846 20.694 12.531 1.00 75.06 303 SER A C 1
ATOM 2326 O O . SER A 1 303 ? -14.631 21.295 13.582 1.00 75.06 303 SER A O 1
ATOM 2328 N N . LYS A 1 304 ? -15.760 19.720 12.446 1.00 72.31 304 LYS A N 1
ATOM 2329 C CA . LYS A 1 304 ? -16.605 19.330 13.582 1.00 72.31 304 LYS A CA 1
ATOM 2330 C C . LYS A 1 304 ? -15.813 18.779 14.771 1.00 72.31 304 LYS A C 1
ATOM 2332 O O . LYS A 1 304 ? -16.106 19.123 15.912 1.00 72.31 304 LYS A O 1
ATOM 2337 N N . ARG A 1 305 ? -14.777 17.961 14.527 1.00 67.69 305 ARG A N 1
ATOM 2338 C CA . ARG A 1 305 ? -13.905 17.432 15.599 1.00 67.69 305 ARG A CA 1
ATOM 2339 C C . ARG A 1 305 ? -13.146 18.537 16.319 1.00 67.69 305 ARG A C 1
ATOM 2341 O O . ARG A 1 305 ? -12.991 18.461 17.532 1.00 67.69 305 ARG A O 1
ATOM 2348 N N . LEU A 1 306 ? -12.692 19.553 15.590 1.00 71.12 306 LEU A N 1
ATOM 2349 C CA . LEU A 1 306 ? -12.005 20.704 16.178 1.00 71.12 306 LEU A CA 1
ATOM 2350 C C . LEU A 1 306 ? -12.943 21.593 17.006 1.00 71.12 306 LEU A C 1
ATOM 2352 O O . LEU A 1 306 ? -12.480 22.236 17.943 1.00 71.12 306 LEU A O 1
ATOM 2356 N N . ARG A 1 307 ? -14.244 21.603 16.694 1.00 78.19 307 ARG A N 1
ATOM 2357 C CA . ARG A 1 307 ? -15.278 22.361 17.418 1.00 78.19 307 ARG A CA 1
ATOM 2358 C C . ARG A 1 307 ? -15.829 21.656 18.663 1.00 78.19 307 ARG A C 1
ATOM 2360 O O . ARG A 1 307 ? -16.673 22.231 19.337 1.00 78.19 307 ARG A O 1
ATOM 2367 N N . GLY A 1 308 ? -15.386 20.433 18.970 1.00 68.50 308 GLY A N 1
ATOM 2368 C CA . GLY A 1 308 ? -15.891 19.672 20.124 1.00 68.50 308 GLY A CA 1
ATOM 2369 C C . GLY A 1 308 ? -17.311 19.120 19.941 1.00 68.50 308 GLY A C 1
ATOM 2370 O O . GLY A 1 308 ? -17.904 18.608 20.881 1.00 68.50 308 GLY A O 1
ATOM 2371 N N . GLU A 1 309 ? -17.861 19.152 18.722 1.00 69.25 309 GLU A N 1
ATOM 2372 C CA . GLU A 1 309 ? -19.248 18.736 18.434 1.00 69.25 309 GLU A CA 1
ATOM 2373 C C . GLU A 1 309 ? -19.495 17.214 18.570 1.00 69.25 309 GLU A C 1
ATOM 2375 O O . GLU A 1 309 ? -20.593 16.736 18.294 1.00 69.25 309 GLU A O 1
ATOM 2380 N N . TYR A 1 310 ? -18.484 16.441 18.981 1.00 59.06 310 TYR A N 1
ATOM 2381 C CA . TYR A 1 310 ? -18.565 14.992 19.209 1.00 59.06 310 TYR A CA 1
ATOM 2382 C C . TYR A 1 310 ? -18.218 14.581 20.649 1.00 59.06 310 TYR A C 1
ATOM 2384 O O . TYR A 1 310 ? -17.958 13.403 20.885 1.00 59.06 310 TYR A O 1
ATOM 2392 N N . ASP A 1 311 ? -18.163 15.525 21.592 1.00 48.09 311 ASP A N 1
ATOM 2393 C CA . ASP A 1 311 ? -17.960 15.244 23.019 1.00 48.09 311 ASP A CA 1
ATOM 2394 C C . ASP A 1 311 ? -19.308 14.944 23.710 1.00 48.09 311 ASP A C 1
ATOM 2396 O O . ASP A 1 311 ? -19.732 15.668 24.609 1.00 48.09 311 ASP A O 1
ATOM 2400 N N . VAL A 1 312 ? -20.001 13.893 23.244 1.00 42.91 312 VAL A N 1
ATOM 2401 C CA . VAL A 1 312 ? -21.216 13.327 23.869 1.00 42.91 312 VAL A CA 1
ATOM 2402 C C . VAL A 1 312 ? -20.993 11.862 24.201 1.00 42.91 312 VAL A C 1
ATOM 2404 O O . VAL A 1 312 ? -20.561 11.122 23.284 1.00 42.91 312 VAL A O 1
#

Sequence (312 aa):
MYVHATAALSIFFLYLTGLPLTFSEHLGWLFAIFGYGNVVLLHIIAGVALILVGVYYVSYLLLGVLSGRAGIPALPTLEDAREAVQYGKYLGGRAKKPEADKYGWLQKAEVGVIVTELTLISLTGLLLWYRGLFVSPEFRAILGGHEPLADFLLLIARDIHLIFALTFLMGIAFHLYIANVKEKYPFNETMFSGDVSAERAAHHWPAWARKKLGELPGHVETAAPAKKTLAGVTFALLLFFAVVVTATLFAAVFSPLPTRDYLVAVSGDVLTQGVTGVVYFLGLNAAVLMVIGGSAAIIYGISKRLRGEYDV

Solvent-accessible surface area (backbone atoms only — not comparable to full-atom values): 16975 Å² total; per-residue (Å²): 77,69,63,59,54,51,40,55,52,19,52,51,42,30,50,70,29,46,49,27,73,72,41,37,95,83,40,36,69,55,36,78,77,62,33,58,70,50,39,53,50,47,25,50,53,20,47,52,54,37,50,52,43,51,52,49,51,54,50,53,52,51,51,36,50,75,68,67,63,70,69,67,70,60,62,85,54,79,63,35,58,51,43,47,54,37,38,53,31,24,72,67,71,73,44,68,74,62,74,22,37,90,48,35,46,68,56,24,49,47,50,54,50,52,53,51,41,53,51,51,36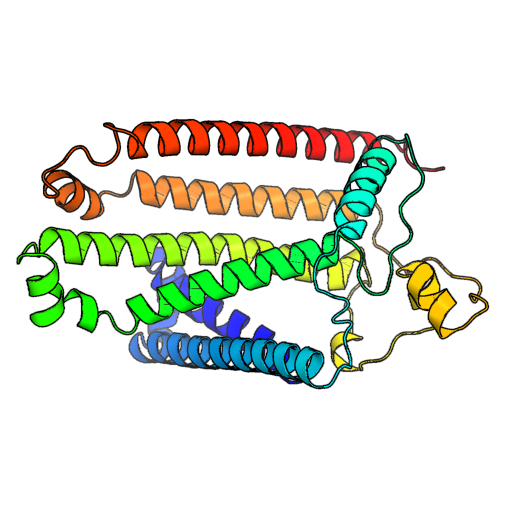,50,54,26,46,48,50,62,73,46,44,64,54,55,73,29,70,69,52,27,52,76,57,73,62,40,56,57,57,36,54,42,51,52,50,50,38,50,53,51,28,50,52,41,50,54,53,42,49,50,51,50,52,50,50,51,43,44,49,19,40,67,73,27,50,87,58,55,60,43,65,68,76,72,58,78,57,66,32,59,34,32,64,71,17,39,51,36,31,33,77,73,60,61,70,69,57,83,57,67,83,72,73,55,72,55,71,67,55,54,50,51,52,52,52,50,51,52,51,51,50,51,50,53,53,48,53,49,50,50,49,65,73,71,44,90,51,68,61,59,62,31,56,69,64,47,89,65,69,65,67,79,45,65,71,60,17,54,51,48,53,52,51,51,52,52,50,52,50,48,52,53,52,50,50,52,50,51,53,51,49,51,53,41,60,76,69,53,78,72,83,120

pLDDT: mean 80.76, std 13.1, range [42.91, 98.12]

Secondary structure (DSSP, 8-state):
-HHHHHHHHHHHHHHHHHHHHHSHHHHTHHHHHH-HHHHHHHHHHHHHHHHHHHHHHHHHHHHHHHTT----TTS--HHHHHHHHHHHHHHTTSSPPP---SS-HHHHHHHHHHHHHHHHHHHHHHHHHTTHHHH-HHHHHHTTT-HHHHHHHHHHHHHHHHHHHHHHHHHHHHHHHIIIIISSSS--THHHH----HHHHHHH-HHHHHHHHSSPPPPPPP----HHHHHHHHHHHHHHHHHHHHHHHHHHHHS--THHHHHHHS-S-TTTSHHHHHHHHHHHHHHHHHHHHHHHHHHHHHHHHHTTTT--